Protein AF-A0A924YFD9-F1 (afdb_monomer_lite)

Foldseek 3Di:
DDPVVVVVVVVVVVVVVCCVVPPVCCLCLVAFADPPQFFGQDDADPVSHGDPDFKDFLLVLLVLLQVLLVVCQVPVVPVSSLVNNVSSVVLQVVQFADPPQGAGFTMDTNNSHGDGLKHFLLSLLSLLLSLLSNCVRPVDCPSLVSSVSSVVSCVVQFADPPPGDGFTIAGNNRHDDPDDPDDDDSGDPSSLVSNLNSLVSSCVRPVDVVSVVSNVSSVVVD

pLDDT: mean 94.57, std 7.76, range [51.19, 98.94]

Radius of gyration: 18.65 Å; chains: 1; bounding box: 53×44×47 Å

Structure (mmCIF, N/CA/C/O backbone):
data_AF-A0A924YFD9-F1
#
_entry.id   AF-A0A924YFD9-F1
#
loop_
_atom_site.group_PDB
_atom_site.id
_atom_site.type_symbol
_atom_site.label_atom_id
_atom_site.label_alt_id
_atom_site.label_comp_id
_atom_site.label_asym_id
_atom_site.label_entity_id
_atom_site.label_seq_id
_atom_site.pdbx_PDB_ins_code
_atom_site.Cartn_x
_atom_site.Cartn_y
_atom_site.Cartn_z
_atom_site.occupancy
_atom_site.B_iso_or_equiv
_atom_site.auth_seq_id
_atom_site.auth_comp_id
_atom_site.auth_asym_id
_atom_site.auth_atom_id
_atom_site.pdbx_PDB_model_num
ATOM 1 N N . MET A 1 1 ? 30.775 19.979 -11.923 1.00 63.62 1 MET A N 1
ATOM 2 C CA . MET A 1 1 ? 31.033 18.527 -11.881 1.00 63.62 1 MET A CA 1
ATOM 3 C C . MET A 1 1 ? 32.229 18.238 -12.769 1.00 63.62 1 MET A C 1
ATOM 5 O O . MET A 1 1 ? 32.187 18.609 -13.938 1.00 63.62 1 MET A O 1
ATOM 9 N N . ASN A 1 2 ? 33.312 17.689 -12.219 1.00 84.75 2 ASN A N 1
ATOM 10 C CA . ASN A 1 2 ? 34.495 17.329 -13.014 1.00 84.75 2 ASN A CA 1
ATOM 11 C C . ASN A 1 2 ? 34.168 16.114 -13.913 1.00 84.75 2 ASN A C 1
ATOM 13 O O . ASN A 1 2 ? 33.296 15.314 -13.576 1.00 84.75 2 ASN A O 1
ATOM 17 N N . THR A 1 3 ? 34.846 15.971 -15.052 1.00 85.12 3 THR A N 1
ATOM 18 C CA . THR A 1 3 ? 34.679 14.880 -16.028 1.00 85.12 3 THR A CA 1
ATOM 19 C C . THR A 1 3 ? 34.781 13.491 -15.386 1.00 85.12 3 THR A C 1
ATOM 21 O O . THR A 1 3 ? 34.034 12.588 -15.761 1.00 85.12 3 THR A O 1
ATOM 24 N N . ASP A 1 4 ? 35.640 13.328 -14.378 1.00 90.25 4 ASP A N 1
ATOM 25 C CA . ASP A 1 4 ? 35.779 12.079 -13.613 1.00 90.25 4 ASP A CA 1
ATOM 26 C C . ASP A 1 4 ? 34.518 11.752 -12.785 1.00 90.25 4 ASP A C 1
ATOM 28 O O . ASP A 1 4 ? 33.965 10.654 -12.861 1.00 90.25 4 ASP A O 1
ATOM 32 N N . GLU A 1 5 ? 33.974 12.749 -12.082 1.00 94.94 5 GLU A N 1
ATOM 33 C CA . GLU A 1 5 ? 32.738 12.623 -11.300 1.00 94.94 5 GLU A CA 1
ATOM 34 C C . GLU A 1 5 ? 31.533 12.322 -12.199 1.00 94.94 5 GLU A C 1
ATOM 36 O O . GLU A 1 5 ? 30.733 11.433 -11.899 1.00 94.94 5 GLU A O 1
ATOM 41 N N . ARG A 1 6 ? 31.448 12.993 -13.355 1.00 95.56 6 ARG A N 1
ATOM 42 C CA . ARG A 1 6 ? 30.428 12.716 -14.371 1.00 95.56 6 ARG A CA 1
ATOM 43 C C . ARG A 1 6 ? 30.489 11.267 -14.853 1.00 95.56 6 ARG A C 1
ATOM 45 O O . ARG A 1 6 ? 29.478 10.571 -14.821 1.00 95.56 6 ARG A O 1
ATOM 52 N N . THR A 1 7 ? 31.678 10.804 -15.234 1.00 96.62 7 THR A N 1
ATOM 53 C CA . THR A 1 7 ? 31.898 9.437 -15.734 1.00 96.62 7 THR A CA 1
ATOM 54 C C . THR A 1 7 ? 31.528 8.390 -14.678 1.00 96.62 7 THR A C 1
ATOM 56 O O . THR A 1 7 ? 30.907 7.362 -14.981 1.00 96.62 7 THR A O 1
ATOM 59 N N . ARG A 1 8 ? 31.856 8.657 -13.406 1.00 97.19 8 ARG A N 1
ATOM 60 C CA . ARG A 1 8 ? 31.474 7.804 -12.275 1.00 97.19 8 ARG A CA 1
ATOM 61 C C . ARG A 1 8 ? 29.954 7.721 -12.111 1.00 97.19 8 ARG A C 1
ATOM 63 O O . ARG A 1 8 ? 29.435 6.615 -11.951 1.00 97.19 8 ARG A O 1
ATOM 70 N N . LEU A 1 9 ? 29.245 8.850 -12.152 1.00 97.50 9 LEU A N 1
ATOM 71 C CA . LEU A 1 9 ? 27.784 8.882 -12.011 1.00 97.50 9 LEU A CA 1
ATOM 72 C C . LEU A 1 9 ? 27.075 8.181 -13.173 1.00 97.50 9 LEU A C 1
ATOM 74 O O . LEU A 1 9 ? 26.181 7.375 -12.929 1.00 97.50 9 LEU A O 1
ATOM 78 N N . GLU A 1 10 ? 27.517 8.398 -14.412 1.00 97.56 10 GLU A N 1
ATOM 79 C CA . GLU A 1 10 ? 26.988 7.703 -15.598 1.00 97.56 10 GLU A CA 1
ATOM 80 C C . GLU A 1 10 ? 27.195 6.180 -15.488 1.00 97.56 10 GLU A C 1
ATOM 82 O O . GLU A 1 10 ? 26.300 5.382 -15.780 1.00 97.56 10 GLU A O 1
ATOM 87 N N . THR A 1 11 ? 28.351 5.752 -14.971 1.00 97.75 11 THR A N 1
ATOM 88 C CA . THR A 1 11 ? 28.629 4.332 -14.715 1.00 97.75 11 THR A CA 1
ATOM 89 C C . THR A 1 11 ? 27.702 3.742 -13.652 1.00 97.75 11 THR A C 1
ATOM 91 O O . THR A 1 11 ? 27.197 2.631 -13.832 1.00 97.75 11 THR A O 1
ATOM 94 N N . LEU A 1 12 ? 27.471 4.455 -12.547 1.00 97.62 12 LEU A N 1
ATOM 95 C CA . LEU A 1 12 ? 26.565 4.011 -11.484 1.00 97.62 12 LEU A CA 1
ATOM 96 C C . LEU A 1 12 ? 25.115 3.955 -11.968 1.00 97.62 12 LEU A C 1
ATOM 98 O O . LEU A 1 12 ? 24.445 2.949 -11.742 1.00 97.62 12 LEU A O 1
ATOM 102 N N . GLN A 1 13 ? 24.658 4.979 -12.691 1.00 97.38 13 GLN A N 1
ATOM 103 C CA . GLN A 1 13 ? 23.323 5.019 -13.283 1.00 97.38 13 GLN A CA 1
ATOM 104 C C . GLN A 1 13 ? 23.092 3.809 -14.191 1.00 97.38 13 GLN A C 1
ATOM 106 O O . GLN A 1 13 ? 22.085 3.117 -14.049 1.00 97.38 13 GLN A O 1
ATOM 111 N N . ARG A 1 14 ? 24.050 3.500 -15.074 1.00 97.62 14 ARG A N 1
ATOM 112 C CA . ARG A 1 14 ? 23.969 2.329 -15.952 1.00 97.62 14 ARG A CA 1
ATOM 113 C C . ARG A 1 14 ? 23.896 1.022 -15.165 1.00 97.62 14 ARG A C 1
ATOM 115 O O . ARG A 1 14 ? 23.108 0.156 -15.525 1.00 97.62 14 ARG A O 1
ATOM 122 N N . LYS A 1 15 ? 24.684 0.867 -14.094 1.00 97.44 15 LYS A N 1
ATOM 123 C CA . LYS A 1 15 ? 24.628 -0.331 -13.235 1.00 97.44 15 LYS A CA 1
ATOM 124 C C . LYS A 1 15 ? 23.261 -0.483 -12.567 1.00 97.44 15 LYS A C 1
ATOM 126 O O . LYS A 1 15 ? 22.677 -1.557 -12.647 1.00 97.44 15 LYS A O 1
ATOM 131 N N . ILE A 1 16 ? 22.739 0.587 -11.962 1.00 97.50 16 ILE A N 1
ATOM 132 C CA . ILE A 1 16 ? 21.412 0.586 -11.325 1.00 97.50 16 ILE A CA 1
ATOM 133 C C . ILE A 1 16 ? 20.336 0.224 -12.349 1.00 97.50 16 ILE A C 1
ATOM 135 O O . ILE A 1 16 ? 19.500 -0.630 -12.074 1.00 97.50 16 ILE A O 1
ATOM 139 N N . HIS A 1 17 ? 20.388 0.827 -13.538 1.00 96.38 17 HIS A N 1
ATOM 140 C CA . HIS A 1 17 ? 19.439 0.549 -14.610 1.00 96.38 17 HIS A CA 1
ATOM 141 C C . HIS A 1 17 ? 19.494 -0.915 -15.062 1.00 96.38 17 HIS A C 1
ATOM 143 O O . HIS A 1 17 ? 18.458 -1.564 -15.126 1.00 96.38 17 HIS A O 1
ATOM 149 N N . VAL A 1 18 ? 20.690 -1.468 -15.294 1.00 97.50 18 VAL A N 1
ATOM 150 C CA . VAL A 1 18 ? 20.851 -2.878 -15.688 1.00 97.50 18 VAL A CA 1
ATOM 151 C C . VAL A 1 18 ? 20.279 -3.824 -14.633 1.00 97.50 18 VAL A C 1
ATOM 153 O O . VAL A 1 18 ? 19.502 -4.704 -14.989 1.00 97.50 18 VAL A O 1
ATOM 156 N N . HIS A 1 19 ? 20.597 -3.636 -13.349 1.00 96.94 19 HIS A N 1
ATOM 157 C CA . HIS A 1 19 ? 20.033 -4.483 -12.292 1.00 96.94 19 HIS A CA 1
ATOM 158 C C . HIS A 1 19 ? 18.509 -4.330 -12.195 1.00 96.94 19 HIS A C 1
ATOM 160 O O . HIS A 1 19 ? 17.784 -5.313 -12.050 1.00 96.94 19 HIS A O 1
ATOM 166 N N . LEU A 1 20 ? 17.997 -3.102 -12.300 1.00 96.88 20 LEU A N 1
ATOM 167 C CA . LEU A 1 20 ? 16.564 -2.839 -12.233 1.00 96.88 20 LEU A CA 1
ATOM 168 C C . LEU A 1 20 ? 15.796 -3.528 -13.373 1.00 96.88 20 LEU A C 1
ATOM 170 O O . LEU A 1 20 ? 14.850 -4.268 -13.099 1.00 96.88 20 LEU A O 1
ATOM 174 N N . GLU A 1 21 ? 16.209 -3.308 -14.623 1.00 96.94 21 GLU A N 1
ATOM 175 C CA . GLU A 1 21 ? 15.501 -3.815 -15.806 1.00 96.94 21 GLU A CA 1
ATOM 176 C C . GLU A 1 21 ? 15.708 -5.312 -16.036 1.00 96.94 21 GLU A C 1
ATOM 178 O O . GLU A 1 21 ? 14.778 -5.997 -16.454 1.00 96.94 21 GLU A O 1
ATOM 183 N N . ASN A 1 22 ? 16.906 -5.840 -15.766 1.00 96.88 22 ASN A N 1
ATOM 184 C CA . ASN A 1 22 ? 17.242 -7.215 -16.144 1.00 96.88 22 ASN A CA 1
ATOM 185 C C . ASN A 1 22 ? 17.093 -8.214 -14.992 1.00 96.88 22 ASN A C 1
ATOM 187 O O . ASN A 1 22 ? 16.993 -9.414 -15.248 1.00 96.88 22 ASN A O 1
ATOM 191 N N . GLU A 1 23 ? 17.061 -7.751 -13.738 1.00 94.94 23 GLU A N 1
ATOM 192 C CA . GLU A 1 23 ? 17.007 -8.631 -12.565 1.00 94.94 23 GLU A CA 1
ATOM 193 C C . GLU A 1 23 ? 15.746 -8.379 -11.731 1.00 94.94 23 GLU A C 1
ATOM 195 O O . GLU A 1 23 ? 14.893 -9.264 -11.631 1.00 94.94 23 GLU A O 1
ATOM 200 N N . TYR A 1 24 ? 15.573 -7.174 -11.178 1.00 95.50 24 TYR A N 1
ATOM 201 C CA . TYR A 1 24 ? 14.501 -6.903 -10.212 1.00 95.50 24 TYR A CA 1
ATOM 202 C C . TYR A 1 24 ? 13.102 -6.901 -10.833 1.00 95.50 24 TYR A C 1
ATOM 204 O O . TYR A 1 24 ? 12.214 -7.601 -10.336 1.00 95.50 24 TYR A O 1
ATOM 212 N N . ILE A 1 25 ? 12.881 -6.140 -11.912 1.00 97.75 25 ILE A N 1
ATOM 213 C CA . ILE A 1 25 ? 11.566 -6.086 -12.567 1.00 97.75 25 ILE A CA 1
ATOM 214 C C . ILE A 1 25 ? 11.160 -7.477 -13.077 1.00 97.75 25 ILE A C 1
ATOM 216 O O . ILE A 1 25 ? 10.077 -7.934 -12.698 1.00 97.75 25 ILE A O 1
ATOM 220 N N . PRO A 1 26 ? 11.996 -8.215 -13.840 1.00 97.31 26 PRO A N 1
ATOM 221 C CA . PRO A 1 26 ? 11.633 -9.544 -14.321 1.00 97.31 26 PRO A CA 1
ATOM 222 C C . PRO A 1 26 ? 11.391 -10.546 -13.191 1.00 97.31 26 PRO A C 1
ATOM 224 O O . PRO A 1 26 ? 10.518 -11.408 -13.318 1.00 97.31 26 PRO A O 1
ATOM 227 N N . PHE A 1 27 ? 12.129 -10.448 -12.078 1.00 96.81 27 PHE A N 1
ATOM 228 C CA . PHE A 1 27 ? 11.927 -11.320 -10.925 1.00 96.81 27 PHE A CA 1
ATOM 229 C C . PHE A 1 27 ? 10.513 -11.177 -10.357 1.00 96.81 27 PHE A C 1
ATOM 231 O O . PHE A 1 27 ? 9.773 -12.166 -10.320 1.00 96.81 27 PHE A O 1
ATOM 238 N N . TRP A 1 28 ? 10.127 -9.959 -9.968 1.00 97.19 28 TRP A N 1
ATOM 239 C CA . TRP A 1 28 ? 8.832 -9.701 -9.337 1.00 97.19 28 TRP A CA 1
ATOM 240 C C . TRP A 1 28 ? 7.679 -9.822 -10.330 1.00 97.19 28 TRP A C 1
ATOM 242 O O . TRP A 1 28 ? 6.669 -10.442 -10.011 1.00 97.19 28 TRP A O 1
ATOM 252 N N . LEU A 1 29 ? 7.833 -9.327 -11.560 1.00 96.75 29 LEU A N 1
ATOM 253 C CA . LEU A 1 29 ? 6.787 -9.414 -12.582 1.00 96.75 29 LEU A CA 1
ATOM 254 C C . LEU A 1 29 ? 6.397 -10.867 -12.890 1.00 96.75 29 LEU A C 1
ATOM 256 O O . LEU A 1 29 ? 5.220 -11.159 -13.110 1.00 96.75 29 LEU A O 1
ATOM 260 N N . LYS A 1 30 ? 7.381 -11.776 -12.890 1.00 95.25 30 LYS A N 1
ATOM 261 C CA . LYS A 1 30 ? 7.167 -13.201 -13.158 1.00 95.25 30 LYS A CA 1
ATOM 262 C C . LYS A 1 30 ? 6.660 -13.974 -11.942 1.00 95.25 30 LYS A C 1
ATOM 264 O O . LYS A 1 30 ? 5.872 -14.897 -12.117 1.00 95.25 30 LYS A O 1
ATOM 269 N N . ARG A 1 31 ? 7.169 -13.677 -10.742 1.00 95.31 31 ARG A N 1
ATOM 270 C CA . ARG A 1 31 ? 7.011 -14.560 -9.570 1.00 95.31 31 ARG A CA 1
ATOM 271 C C . ARG A 1 31 ? 6.041 -14.049 -8.520 1.00 95.31 31 ARG A C 1
ATOM 273 O O . ARG A 1 31 ? 5.496 -14.865 -7.787 1.00 95.31 31 ARG A O 1
ATOM 280 N N . ALA A 1 32 ? 5.859 -12.736 -8.419 1.00 95.69 32 ALA A N 1
ATOM 281 C CA . ALA A 1 32 ? 5.036 -12.162 -7.367 1.00 95.69 32 ALA A CA 1
ATOM 282 C C . ALA A 1 32 ? 3.548 -12.478 -7.540 1.00 95.69 32 ALA A C 1
ATOM 284 O O . ALA A 1 32 ? 2.945 -12.877 -6.556 1.00 95.69 32 ALA A O 1
ATOM 285 N N . PRO A 1 33 ? 2.924 -12.320 -8.725 1.00 96.31 33 PRO A N 1
ATOM 286 C CA . PRO A 1 33 ? 1.492 -12.570 -8.860 1.00 96.31 33 PRO A CA 1
ATOM 287 C C . PRO A 1 33 ? 1.133 -14.008 -8.475 1.00 96.31 33 PRO A C 1
ATOM 289 O O . PRO A 1 33 ? 1.750 -14.950 -8.969 1.00 96.31 33 PRO A O 1
ATOM 292 N N . ASP A 1 34 ? 0.129 -14.175 -7.617 1.00 95.94 34 ASP A N 1
ATOM 293 C CA . ASP A 1 34 ? -0.399 -15.489 -7.257 1.00 95.94 34 ASP A CA 1
ATOM 294 C C . ASP A 1 34 ? -1.529 -15.878 -8.224 1.00 95.94 34 ASP A C 1
ATOM 296 O O . ASP A 1 34 ? -2.635 -15.340 -8.119 1.00 95.94 34 ASP A O 1
ATOM 300 N N . PRO A 1 35 ? -1.302 -16.813 -9.164 1.00 93.69 35 PRO A N 1
ATOM 301 C CA . PRO A 1 35 ? -2.303 -17.158 -10.168 1.00 93.69 35 PRO A CA 1
ATOM 302 C C . PRO A 1 35 ? -3.471 -17.979 -9.604 1.00 93.69 35 PRO A C 1
ATOM 304 O O . PRO A 1 35 ? -4.455 -18.169 -10.310 1.00 93.69 35 PRO A O 1
ATOM 307 N N . VAL A 1 36 ? -3.361 -18.496 -8.372 1.00 94.44 36 VAL A N 1
ATOM 308 C CA . VAL A 1 36 ? -4.387 -19.363 -7.769 1.00 94.44 36 VAL A CA 1
ATOM 309 C C . VAL A 1 36 ? -5.384 -18.545 -6.954 1.00 94.44 36 VAL A C 1
ATOM 311 O O . VAL A 1 36 ? -6.588 -18.728 -7.101 1.00 94.44 36 VAL A O 1
ATOM 314 N N . HIS A 1 37 ? -4.889 -17.633 -6.114 1.00 96.06 37 HIS A N 1
ATOM 315 C CA . HIS A 1 37 ? -5.723 -16.893 -5.159 1.00 96.06 37 HIS A CA 1
ATOM 316 C C . HIS A 1 37 ? -5.719 -15.368 -5.358 1.00 96.06 37 HIS A C 1
ATOM 318 O O . HIS A 1 37 ? -6.406 -14.660 -4.629 1.00 96.06 37 HIS A O 1
ATOM 324 N N . GLY A 1 38 ? -4.970 -14.841 -6.333 1.00 96.88 38 GLY A N 1
ATOM 325 C CA . GLY A 1 38 ? -4.817 -13.396 -6.533 1.00 96.88 38 GLY A CA 1
ATOM 326 C C . GLY A 1 38 ? -3.880 -12.742 -5.513 1.00 96.88 38 GLY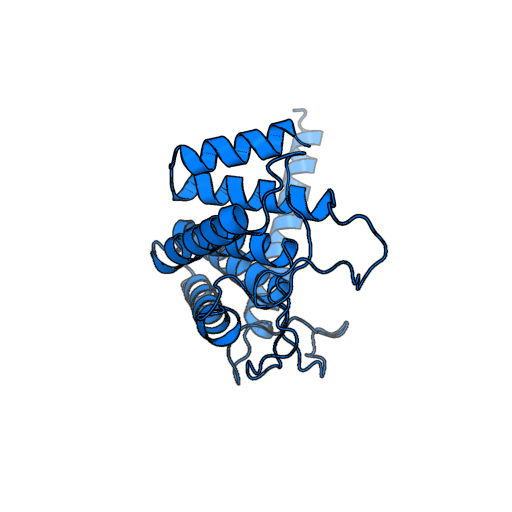 A C 1
ATOM 327 O O . GLY A 1 38 ? -3.348 -13.400 -4.620 1.00 96.88 38 GLY A O 1
ATOM 328 N N . GLY A 1 39 ? -3.626 -11.442 -5.648 1.00 97.50 39 GLY A N 1
ATOM 329 C CA . GLY A 1 39 ? -2.599 -10.763 -4.852 1.00 97.50 39 GLY A CA 1
ATOM 330 C C . GLY A 1 39 ? -1.191 -11.282 -5.158 1.00 97.50 39 GLY A C 1
ATOM 331 O O . GLY A 1 39 ? -0.908 -11.742 -6.269 1.00 97.50 39 GLY A O 1
ATOM 332 N N . TYR A 1 40 ? -0.301 -11.207 -4.167 1.00 97.69 40 TYR A N 1
ATOM 333 C CA . TYR A 1 40 ? 1.124 -11.456 -4.365 1.00 97.69 40 TYR A CA 1
ATOM 334 C C . TYR A 1 40 ? 1.752 -12.441 -3.375 1.00 97.69 40 TYR A C 1
ATOM 336 O O . TYR A 1 40 ? 1.442 -12.441 -2.183 1.00 97.69 40 TYR A O 1
ATOM 344 N N . LEU A 1 41 ? 2.707 -13.223 -3.871 1.00 95.81 41 LEU A N 1
ATOM 345 C CA . LEU A 1 41 ? 3.655 -14.045 -3.134 1.00 95.81 41 LEU A CA 1
ATOM 346 C C . LEU A 1 41 ? 4.947 -13.253 -2.912 1.00 95.81 41 LEU A C 1
ATOM 348 O O . LEU A 1 41 ? 5.495 -12.665 -3.844 1.00 95.81 41 LEU A O 1
ATOM 352 N N . THR A 1 42 ? 5.455 -13.264 -1.681 1.00 93.88 42 THR A N 1
ATOM 353 C CA . THR A 1 42 ? 6.697 -12.554 -1.316 1.00 93.88 42 THR A CA 1
ATOM 354 C C . THR A 1 42 ? 7.734 -13.428 -0.626 1.00 93.88 42 THR A C 1
ATOM 356 O O . THR A 1 42 ? 8.792 -12.939 -0.248 1.00 93.88 42 THR A O 1
ATOM 359 N N . ASN A 1 43 ? 7.442 -14.714 -0.451 1.00 91.62 43 ASN A N 1
ATOM 360 C CA . ASN A 1 43 ? 8.310 -15.649 0.246 1.00 91.62 43 ASN A CA 1
ATOM 361 C C . ASN A 1 43 ? 9.001 -16.540 -0.780 1.00 91.62 43 ASN A C 1
ATOM 363 O O . ASN A 1 43 ? 8.393 -17.474 -1.301 1.00 91.62 43 ASN A O 1
ATOM 367 N N . PHE A 1 44 ? 10.261 -16.234 -1.069 1.00 92.56 44 PHE A N 1
ATOM 368 C CA . PHE A 1 44 ? 11.094 -16.992 -1.995 1.00 92.56 44 PHE A CA 1
ATOM 369 C C . PHE A 1 44 ? 12.394 -17.412 -1.311 1.00 92.56 44 PHE A C 1
ATOM 371 O O . PHE A 1 44 ? 12.906 -16.672 -0.473 1.00 92.56 44 PHE A O 1
ATOM 378 N N . ASP A 1 45 ? 12.901 -18.592 -1.662 1.00 92.00 45 ASP A N 1
ATOM 379 C CA . ASP A 1 45 ? 14.235 -19.039 -1.252 1.00 92.00 45 ASP A CA 1
ATOM 380 C C . ASP A 1 45 ? 15.339 -18.284 -2.022 1.00 92.00 45 ASP A C 1
ATOM 382 O O . ASP A 1 45 ? 15.067 -17.475 -2.916 1.00 92.00 45 ASP A O 1
ATOM 386 N N . GLU A 1 46 ? 16.605 -18.562 -1.711 1.00 91.94 46 GLU A N 1
ATOM 387 C CA . GLU A 1 46 ? 17.773 -17.968 -2.371 1.00 91.94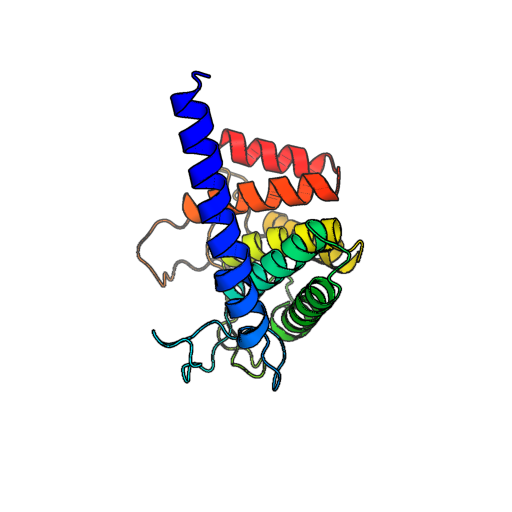 46 GLU A CA 1
ATOM 388 C C . GLU A 1 46 ? 17.857 -18.265 -3.880 1.00 91.94 46 GLU A C 1
ATOM 390 O O . GLU A 1 46 ? 18.580 -17.593 -4.616 1.00 91.94 46 GLU A O 1
ATOM 395 N N . HIS A 1 47 ? 17.093 -19.248 -4.363 1.00 91.38 47 HIS A N 1
ATOM 396 C CA . HIS A 1 47 ? 16.980 -19.609 -5.774 1.00 91.38 47 HIS A CA 1
ATOM 397 C C . HIS A 1 47 ? 15.738 -19.001 -6.446 1.00 91.38 47 HIS A C 1
ATOM 399 O O . HIS A 1 47 ? 15.478 -19.246 -7.630 1.00 91.38 47 HIS A O 1
ATOM 405 N N . GLY A 1 48 ? 14.957 -18.198 -5.720 1.00 88.88 48 GLY A N 1
ATOM 406 C CA . GLY A 1 48 ? 13.752 -17.558 -6.231 1.00 88.88 48 GLY A CA 1
ATOM 407 C C . GLY A 1 48 ? 12.573 -18.515 -6.411 1.00 88.88 48 GLY A C 1
ATOM 408 O O . GLY A 1 48 ? 11.700 -18.244 -7.244 1.00 88.88 48 GLY A O 1
ATOM 409 N N . ARG A 1 49 ? 12.551 -19.646 -5.697 1.00 89.44 49 ARG A N 1
ATOM 410 C CA . ARG A 1 49 ? 11.423 -20.588 -5.669 1.00 89.44 49 ARG A CA 1
ATOM 411 C C . ARG A 1 49 ? 10.489 -20.213 -4.530 1.00 89.44 49 ARG A C 1
ATOM 413 O O . ARG A 1 49 ? 10.947 -19.883 -3.440 1.00 89.44 49 ARG A O 1
ATOM 420 N N . ALA A 1 50 ? 9.183 -20.248 -4.788 1.00 87.25 50 ALA A N 1
ATOM 421 C CA . ALA A 1 50 ? 8.190 -19.915 -3.773 1.00 87.25 50 ALA A CA 1
ATOM 422 C C . ALA A 1 50 ? 8.321 -20.877 -2.586 1.00 87.25 50 ALA A C 1
ATOM 424 O O . ALA A 1 50 ? 8.275 -22.097 -2.758 1.00 87.25 50 ALA A O 1
ATOM 425 N N . MET A 1 51 ? 8.492 -20.321 -1.392 1.00 88.06 51 MET A N 1
ATOM 426 C CA . MET A 1 51 ? 8.469 -21.091 -0.157 1.00 88.06 51 MET A CA 1
ATOM 427 C C . MET A 1 51 ? 7.027 -21.438 0.205 1.00 88.06 51 MET A C 1
ATOM 429 O O . MET A 1 51 ? 6.090 -20.724 -0.162 1.00 88.06 51 MET A O 1
ATOM 433 N N . ASN A 1 52 ? 6.848 -22.512 0.973 1.00 80.31 52 ASN A N 1
ATOM 434 C CA . ASN A 1 52 ? 5.547 -22.889 1.515 1.00 80.31 52 ASN A CA 1
ATOM 435 C C . ASN A 1 52 ? 5.172 -21.975 2.695 1.00 80.31 52 ASN A C 1
ATOM 437 O O . ASN A 1 52 ? 5.153 -22.405 3.844 1.00 80.31 52 ASN A O 1
ATOM 441 N N . ASN A 1 53 ? 4.952 -20.690 2.418 1.00 78.62 53 ASN A N 1
ATOM 442 C CA . ASN A 1 53 ? 4.359 -19.764 3.371 1.00 78.62 53 ASN A CA 1
ATOM 443 C C . ASN A 1 53 ? 2.939 -19.446 2.897 1.00 78.62 53 ASN A C 1
ATOM 445 O O . ASN A 1 53 ? 2.784 -18.862 1.818 1.00 78.62 53 ASN A O 1
ATOM 449 N N . PRO A 1 54 ? 1.914 -19.820 3.676 1.00 76.88 54 PRO A N 1
ATOM 450 C CA . PRO A 1 54 ? 0.548 -19.588 3.277 1.00 76.88 54 PRO A CA 1
ATOM 451 C C . PRO A 1 54 ? 0.110 -18.143 3.535 1.00 76.88 54 PRO A C 1
ATOM 453 O O . PRO A 1 54 ? -0.975 -17.802 3.133 1.00 76.88 54 PRO A O 1
ATOM 456 N N . GLN A 1 55 ? 0.890 -17.252 4.146 1.00 94.56 55 GLN A N 1
ATOM 457 C CA . GLN A 1 55 ? 0.355 -15.960 4.591 1.00 94.56 55 GLN A CA 1
ATOM 458 C C . GLN A 1 55 ? 0.620 -14.804 3.623 1.00 94.56 55 GLN A C 1
ATOM 460 O O . GLN A 1 55 ? 1.686 -14.697 3.007 1.00 94.56 55 GLN A O 1
ATOM 465 N N . LYS A 1 56 ? -0.334 -13.871 3.565 1.00 97.19 56 LYS A N 1
ATOM 466 C CA . LYS A 1 56 ? -0.224 -12.579 2.883 1.00 97.19 56 LYS A CA 1
ATOM 467 C C . LYS A 1 56 ? -0.410 -11.457 3.901 1.00 97.19 56 LYS A C 1
ATOM 469 O O . LYS A 1 56 ? -1.428 -11.375 4.578 1.00 97.19 56 LYS A O 1
ATOM 474 N N . LEU A 1 57 ? 0.588 -10.583 4.006 1.00 97.50 57 LEU A N 1
ATOM 475 C CA . LEU A 1 57 ? 0.557 -9.416 4.892 1.00 97.50 57 LEU A CA 1
ATOM 476 C C . LEU A 1 57 ? 0.196 -8.163 4.098 1.00 97.50 57 LEU A C 1
ATOM 478 O O . LEU A 1 57 ? 0.719 -7.974 2.994 1.00 97.50 57 LEU A O 1
ATOM 482 N N . ILE A 1 58 ? -0.602 -7.273 4.690 1.00 98.50 58 ILE A N 1
ATOM 483 C CA . ILE A 1 58 ? -1.055 -6.034 4.041 1.00 98.50 58 ILE A CA 1
ATOM 484 C C . ILE A 1 58 ? 0.113 -5.193 3.523 1.00 98.50 58 ILE A C 1
ATOM 486 O O . ILE A 1 58 ? 0.088 -4.731 2.388 1.00 98.50 58 ILE A O 1
ATOM 490 N N . VAL A 1 59 ? 1.190 -5.078 4.305 1.00 98.25 59 VAL A N 1
ATOM 491 C CA . VAL A 1 59 ? 2.389 -4.310 3.935 1.00 98.25 59 VAL A CA 1
ATOM 492 C C . VAL A 1 59 ? 3.013 -4.849 2.648 1.00 98.25 59 VAL A C 1
ATOM 494 O O . VAL A 1 59 ? 3.317 -4.083 1.737 1.00 98.25 59 VAL A O 1
ATOM 497 N N . SER A 1 60 ? 3.196 -6.167 2.552 1.00 97.81 60 SER A N 1
ATOM 498 C CA . SER A 1 60 ? 3.776 -6.805 1.368 1.00 97.81 60 SER A CA 1
ATOM 499 C C . SER A 1 60 ? 2.877 -6.644 0.145 1.00 97.81 60 SER A C 1
ATOM 501 O O . SER A 1 60 ? 3.376 -6.368 -0.946 1.00 97.81 60 SER A O 1
ATOM 503 N N . GLN A 1 61 ? 1.557 -6.770 0.330 1.00 98.75 61 GLN A N 1
ATOM 504 C CA . GLN A 1 61 ? 0.601 -6.569 -0.757 1.00 98.75 61 GLN A CA 1
ATOM 505 C C . GLN A 1 61 ? 0.628 -5.121 -1.264 1.00 98.75 61 GLN A C 1
ATOM 507 O O . GLN A 1 61 ? 0.763 -4.893 -2.465 1.00 98.75 61 GLN A O 1
ATOM 512 N N . MET A 1 62 ? 0.584 -4.146 -0.353 1.00 98.81 62 MET A N 1
ATOM 513 C CA . MET A 1 62 ? 0.596 -2.720 -0.684 1.00 98.81 62 MET A CA 1
ATOM 514 C C . MET A 1 62 ? 1.917 -2.281 -1.323 1.00 98.81 62 MET A C 1
ATOM 516 O O . MET A 1 62 ? 1.906 -1.516 -2.281 1.00 98.81 62 MET A O 1
ATOM 520 N N . ARG A 1 63 ? 3.063 -2.813 -0.880 1.00 98.75 63 ARG A N 1
ATOM 521 C CA . ARG A 1 63 ? 4.364 -2.530 -1.513 1.00 98.75 63 ARG A CA 1
ATOM 522 C C . ARG A 1 63 ? 4.420 -2.980 -2.967 1.00 98.75 63 ARG A C 1
ATOM 524 O O . ARG A 1 63 ? 4.939 -2.246 -3.802 1.00 98.75 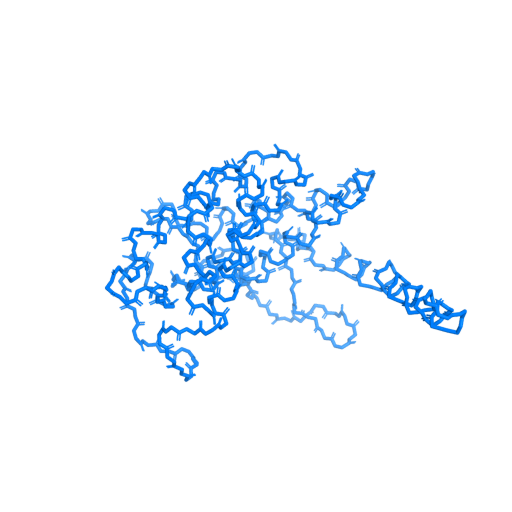63 ARG A O 1
ATOM 531 N N . LEU A 1 64 ? 3.898 -4.166 -3.278 1.00 98.69 64 LEU A N 1
ATOM 532 C CA . LEU A 1 64 ? 3.880 -4.650 -4.658 1.00 98.69 64 LEU A CA 1
ATOM 533 C C . LEU A 1 64 ? 2.822 -3.949 -5.510 1.00 98.69 64 LEU A C 1
ATOM 535 O O . LEU A 1 64 ? 3.092 -3.665 -6.674 1.00 98.69 64 LEU A O 1
ATOM 539 N N . LEU A 1 65 ? 1.674 -3.587 -4.931 1.00 98.88 65 LEU A N 1
ATOM 540 C CA . LEU A 1 65 ? 0.700 -2.710 -5.582 1.00 98.88 65 LEU A CA 1
ATOM 541 C C . LEU A 1 65 ? 1.357 -1.375 -5.969 1.00 98.88 65 LEU A C 1
ATOM 543 O O . LEU A 1 65 ? 1.348 -1.014 -7.147 1.00 98.88 65 LEU A O 1
ATOM 547 N N . TRP A 1 66 ? 2.004 -0.700 -5.012 1.00 98.88 66 TRP A N 1
ATOM 548 C CA . TRP A 1 66 ? 2.759 0.533 -5.253 1.00 98.88 66 TRP A CA 1
ATOM 549 C C . TRP A 1 66 ? 3.838 0.336 -6.323 1.00 98.88 66 TRP A C 1
ATOM 551 O O . TRP A 1 66 ? 3.950 1.141 -7.242 1.00 98.88 66 TRP A O 1
ATOM 561 N N . TRP A 1 67 ? 4.604 -0.756 -6.241 1.00 98.62 67 TRP A N 1
ATOM 562 C CA . TRP A 1 67 ? 5.679 -1.066 -7.184 1.00 98.62 67 TRP A CA 1
ATOM 563 C C . TRP A 1 67 ? 5.174 -1.170 -8.622 1.00 98.62 67 TRP A C 1
ATOM 565 O O . TRP A 1 67 ? 5.704 -0.505 -9.511 1.00 98.62 67 TRP A O 1
ATOM 575 N N . PHE A 1 68 ? 4.132 -1.968 -8.860 1.00 98.81 68 PHE A N 1
ATOM 576 C CA . PHE A 1 68 ? 3.579 -2.137 -10.200 1.00 98.81 68 PHE A CA 1
ATOM 577 C C . PHE A 1 68 ? 2.892 -0.864 -10.708 1.00 98.81 68 PHE A C 1
ATOM 579 O O . PHE A 1 68 ? 3.060 -0.522 -11.879 1.00 98.81 68 PHE A O 1
ATOM 586 N N . ALA A 1 69 ? 2.209 -0.111 -9.837 1.00 98.81 69 ALA A N 1
ATOM 587 C CA . ALA A 1 69 ? 1.677 1.205 -10.187 1.00 98.81 69 ALA A CA 1
ATOM 588 C C . ALA A 1 69 ? 2.801 2.158 -10.623 1.00 98.81 69 ALA A C 1
ATOM 590 O O . ALA A 1 69 ? 2.729 2.761 -11.694 1.00 98.81 69 ALA A O 1
ATOM 591 N N . ARG A 1 70 ? 3.896 2.216 -9.857 1.00 98.44 70 ARG A N 1
ATOM 592 C CA . ARG A 1 70 ? 5.051 3.065 -10.154 1.00 98.44 70 ARG A CA 1
ATOM 593 C C . ARG A 1 70 ? 5.745 2.680 -11.459 1.00 98.44 70 ARG A C 1
ATOM 595 O O . ARG A 1 70 ? 6.168 3.564 -12.204 1.00 98.44 70 ARG A O 1
ATOM 602 N N . LEU A 1 71 ? 5.860 1.382 -11.749 1.00 98.56 71 LEU A N 1
ATOM 603 C CA . LEU A 1 71 ? 6.389 0.895 -13.025 1.00 98.56 71 LEU A CA 1
ATOM 604 C C . LEU A 1 71 ? 5.505 1.320 -14.199 1.00 98.56 71 LEU A C 1
ATOM 606 O O . LEU A 1 71 ? 6.036 1.793 -15.201 1.00 98.56 71 LEU A O 1
ATOM 610 N N . TYR A 1 72 ? 4.182 1.220 -14.058 1.00 98.75 72 TYR A N 1
ATOM 611 C CA . TYR A 1 72 ? 3.250 1.699 -15.079 1.00 98.75 72 TYR A CA 1
ATOM 612 C C . TYR A 1 72 ? 3.346 3.216 -15.273 1.00 98.75 72 TYR A C 1
ATOM 614 O O . TYR A 1 72 ? 3.407 3.691 -16.399 1.00 98.75 72 TYR A O 1
ATOM 622 N N . ARG A 1 73 ? 3.461 3.995 -14.191 1.00 98.19 73 ARG A N 1
ATOM 623 C CA . ARG A 1 73 ? 3.666 5.450 -14.281 1.00 98.19 73 ARG A CA 1
ATOM 624 C C . ARG A 1 73 ? 4.959 5.822 -15.001 1.00 98.19 73 ARG A C 1
ATOM 626 O O . ARG A 1 73 ? 5.012 6.846 -15.676 1.00 98.19 73 ARG A O 1
ATOM 633 N N . ARG A 1 74 ? 6.012 5.017 -14.820 1.00 97.38 74 ARG A N 1
ATOM 634 C CA . ARG A 1 74 ? 7.307 5.193 -15.488 1.00 97.38 74 ARG A CA 1
ATOM 635 C C . ARG A 1 74 ? 7.217 4.889 -16.981 1.00 97.38 74 ARG A C 1
ATOM 637 O O . ARG A 1 74 ? 7.814 5.616 -17.767 1.00 97.38 74 ARG A O 1
ATOM 644 N N . ASP A 1 75 ? 6.516 3.821 -17.349 1.00 97.31 75 ASP A N 1
ATOM 645 C CA . ASP A 1 75 ? 6.325 3.412 -18.739 1.00 97.31 75 ASP A CA 1
ATOM 646 C C . ASP A 1 75 ? 4.897 2.881 -18.969 1.00 97.31 75 ASP A C 1
ATOM 648 O O . ASP A 1 75 ? 4.646 1.677 -18.829 1.00 97.31 75 ASP A O 1
ATOM 652 N N . PRO A 1 76 ? 3.956 3.769 -19.348 1.00 97.38 76 PRO A N 1
ATOM 653 C CA . PRO A 1 76 ? 2.568 3.390 -19.601 1.00 97.38 76 PRO A CA 1
ATOM 654 C C . PRO A 1 76 ? 2.383 2.483 -20.823 1.00 97.38 76 PRO A C 1
ATOM 656 O O . PRO A 1 76 ? 1.299 1.947 -21.020 1.00 97.38 76 PRO A O 1
ATOM 659 N N . SER A 1 77 ? 3.410 2.304 -21.665 1.00 97.75 77 SER A N 1
ATOM 660 C CA . SER A 1 77 ? 3.316 1.416 -22.830 1.00 97.75 77 SER A CA 1
ATOM 661 C C . SER A 1 77 ? 3.358 -0.070 -22.450 1.00 97.75 77 SER A C 1
ATOM 663 O O . SER A 1 77 ? 2.932 -0.928 -23.226 1.00 97.75 77 SER A O 1
ATOM 665 N N . VAL A 1 78 ? 3.828 -0.389 -21.240 1.00 97.69 78 VAL A N 1
ATOM 666 C CA . VAL A 1 78 ? 3.955 -1.758 -20.731 1.00 97.69 78 VAL A CA 1
ATOM 667 C C . VAL A 1 78 ? 2.744 -2.100 -19.857 1.00 97.69 78 VAL A C 1
ATOM 669 O O . VAL A 1 78 ? 2.794 -2.123 -18.627 1.00 97.69 78 VAL A O 1
ATOM 672 N N . GLU A 1 79 ? 1.629 -2.398 -20.523 1.00 97.94 79 GLU A N 1
ATOM 673 C CA . GLU A 1 79 ? 0.302 -2.567 -19.908 1.00 97.94 79 GLU A CA 1
ATOM 674 C C . GLU A 1 79 ? 0.241 -3.643 -18.809 1.00 97.94 79 GLU A C 1
ATOM 676 O O . GLU A 1 79 ? -0.547 -3.554 -17.866 1.00 97.94 79 GLU A O 1
ATOM 681 N N . ILE A 1 80 ? 1.119 -4.650 -18.867 1.00 98.38 80 ILE A N 1
ATOM 682 C CA . ILE A 1 80 ? 1.179 -5.688 -17.833 1.00 98.38 80 ILE A CA 1
ATOM 683 C C . ILE A 1 80 ? 1.439 -5.101 -16.435 1.00 98.38 80 ILE A C 1
ATOM 685 O O . ILE A 1 80 ? 0.975 -5.672 -15.451 1.00 98.38 80 ILE A O 1
ATOM 689 N N . TYR A 1 81 ? 2.118 -3.951 -16.317 1.00 98.62 81 TYR A N 1
ATOM 690 C CA . TYR A 1 81 ? 2.319 -3.276 -15.030 1.00 98.62 81 TYR A CA 1
ATOM 691 C C . TYR A 1 81 ? 1.000 -2.789 -14.426 1.00 98.62 81 TYR A C 1
ATOM 693 O O . TYR A 1 81 ? 0.727 -3.070 -13.258 1.00 98.62 81 TYR A O 1
ATOM 701 N N . ARG A 1 82 ? 0.148 -2.140 -15.229 1.00 98.62 82 ARG A N 1
ATOM 702 C CA . ARG A 1 82 ? -1.188 -1.710 -14.800 1.00 98.62 82 ARG A CA 1
ATOM 703 C C . ARG A 1 82 ? -2.037 -2.907 -14.389 1.00 98.62 82 ARG A C 1
ATOM 705 O O . ARG A 1 82 ? -2.602 -2.896 -13.299 1.00 98.62 82 ARG A O 1
ATOM 712 N N . GLN A 1 83 ? -2.048 -3.964 -15.201 1.00 98.50 83 GLN A N 1
ATOM 713 C CA . GLN A 1 83 ? -2.797 -5.190 -14.905 1.00 98.50 83 GLN A CA 1
ATOM 714 C C . GLN A 1 83 ? -2.352 -5.846 -13.592 1.00 98.50 83 GLN A C 1
ATOM 716 O O . GLN A 1 83 ? -3.185 -6.335 -12.830 1.00 98.50 83 GLN A O 1
ATOM 721 N N . ARG A 1 84 ? -1.041 -5.864 -13.296 1.00 98.50 84 ARG A N 1
ATOM 722 C CA . ARG A 1 84 ? -0.546 -6.377 -12.007 1.00 98.50 84 ARG A CA 1
ATOM 723 C C . ARG A 1 84 ? -1.010 -5.508 -10.848 1.00 98.50 84 ARG A C 1
ATOM 725 O O . ARG A 1 84 ? -1.504 -6.060 -9.871 1.00 98.50 84 ARG A O 1
ATOM 732 N N . ALA A 1 85 ? -0.889 -4.188 -10.972 1.00 98.81 85 ALA A N 1
ATOM 733 C CA . ALA A 1 85 ? -1.314 -3.258 -9.932 1.00 98.81 85 ALA A CA 1
ATOM 734 C C . ALA A 1 85 ? -2.819 -3.379 -9.634 1.00 98.81 85 ALA A C 1
ATOM 736 O O . ALA A 1 85 ? -3.204 -3.469 -8.471 1.00 98.81 85 ALA A O 1
ATOM 737 N N . GLU A 1 86 ? -3.652 -3.453 -10.676 1.00 98.81 86 GLU A N 1
ATOM 738 C CA . GLU A 1 86 ? -5.105 -3.624 -10.565 1.00 98.81 86 GLU A CA 1
ATOM 739 C C . GLU A 1 86 ? -5.483 -4.957 -9.905 1.00 98.81 86 GLU A C 1
ATOM 741 O O . GLU A 1 86 ? -6.256 -4.968 -8.951 1.00 98.81 86 GLU A O 1
ATOM 746 N N . ALA A 1 87 ? -4.856 -6.068 -10.305 1.00 98.62 87 ALA A N 1
ATOM 747 C CA . ALA A 1 87 ? -5.087 -7.362 -9.660 1.00 98.62 87 ALA A CA 1
ATOM 748 C C . ALA A 1 87 ? -4.703 -7.359 -8.166 1.00 98.62 87 ALA A C 1
ATOM 750 O O . ALA A 1 87 ? -5.345 -8.024 -7.349 1.00 98.62 87 ALA A O 1
ATOM 751 N N . GLY A 1 88 ? -3.655 -6.615 -7.795 1.00 98.69 88 GLY A N 1
ATOM 752 C CA . GLY A 1 88 ? -3.288 -6.399 -6.397 1.00 98.69 88 GLY A CA 1
ATOM 753 C C . GLY A 1 88 ? -4.319 -5.574 -5.635 1.00 98.69 88 GLY A C 1
ATOM 754 O O . GLY A 1 88 ? -4.665 -5.945 -4.514 1.00 98.69 88 GLY A O 1
ATOM 755 N N . LEU A 1 89 ? -4.822 -4.493 -6.243 1.00 98.88 89 LEU A N 1
ATOM 756 C CA . LEU A 1 89 ? -5.882 -3.661 -5.675 1.00 98.88 89 LEU A CA 1
ATOM 757 C C . LEU A 1 89 ? -7.139 -4.491 -5.395 1.00 98.88 89 LEU A C 1
ATOM 759 O O . LEU A 1 89 ? -7.628 -4.498 -4.268 1.00 98.88 89 LEU A O 1
ATOM 763 N N . ASP A 1 90 ? -7.624 -5.235 -6.388 1.00 98.81 90 ASP A N 1
ATOM 764 C CA . ASP A 1 90 ? -8.828 -6.057 -6.252 1.00 98.81 90 ASP A CA 1
ATOM 765 C C . ASP A 1 90 ? -8.701 -7.069 -5.103 1.00 98.81 90 ASP A C 1
ATOM 767 O O . ASP A 1 90 ? -9.650 -7.287 -4.345 1.00 98.81 90 ASP A O 1
ATOM 771 N N . PHE A 1 91 ? -7.517 -7.667 -4.937 1.00 98.81 91 PHE A N 1
ATOM 772 C CA . PHE A 1 91 ? -7.254 -8.610 -3.855 1.00 98.81 91 PHE A CA 1
ATOM 773 C C . PHE A 1 91 ? -7.281 -7.940 -2.475 1.00 98.81 91 PHE A C 1
ATOM 775 O O . PHE A 1 91 ? -7.942 -8.442 -1.564 1.00 98.81 91 PHE A O 1
ATOM 782 N N . VAL A 1 92 ? -6.595 -6.803 -2.297 1.00 98.81 92 VAL A N 1
ATOM 783 C CA . VAL A 1 92 ? -6.565 -6.132 -0.985 1.00 98.81 92 VAL A CA 1
ATOM 784 C C . VAL A 1 92 ? -7.923 -5.553 -0.604 1.00 98.81 92 VAL A C 1
ATOM 786 O O . VAL A 1 92 ? -8.317 -5.672 0.554 1.00 98.81 92 VAL A O 1
ATOM 789 N N . LEU A 1 93 ? -8.677 -5.007 -1.562 1.00 98.81 93 LEU A N 1
ATOM 790 C CA . LEU A 1 93 ? -10.036 -4.521 -1.314 1.00 98.81 93 LEU A CA 1
ATOM 791 C C . LEU A 1 93 ? -10.963 -5.647 -0.865 1.00 98.81 93 LEU A C 1
ATOM 793 O O . LEU A 1 93 ? -11.744 -5.467 0.061 1.00 98.81 93 LEU A O 1
ATOM 797 N N . ARG A 1 94 ? -10.848 -6.824 -1.483 1.00 98.69 94 ARG A N 1
ATOM 798 C CA . ARG A 1 94 ? -11.704 -7.967 -1.161 1.00 98.69 94 ARG A CA 1
ATOM 799 C C . ARG A 1 94 ? -11.404 -8.594 0.200 1.00 98.69 94 ARG A C 1
ATOM 801 O O . ARG A 1 94 ? -12.329 -9.065 0.852 1.00 98.69 94 ARG A O 1
ATOM 808 N N . HIS A 1 95 ? -10.131 -8.676 0.584 1.00 98.62 95 HIS A N 1
ATOM 809 C CA . HIS A 1 95 ? -9.710 -9.536 1.698 1.00 98.62 95 HIS A CA 1
ATOM 810 C C . HIS A 1 95 ? -9.143 -8.791 2.908 1.00 98.62 95 HIS A C 1
ATOM 812 O O . HIS A 1 95 ? -9.098 -9.357 3.997 1.00 98.62 95 HIS A O 1
ATOM 818 N N . PHE A 1 96 ? -8.682 -7.550 2.738 1.00 98.75 96 PHE A N 1
ATOM 819 C CA . PHE A 1 96 ? -8.028 -6.800 3.813 1.00 98.75 96 PHE A CA 1
ATOM 820 C C . PHE A 1 96 ? -8.836 -5.614 4.305 1.00 98.75 96 PHE A C 1
ATOM 822 O O . PHE A 1 96 ? -8.666 -5.233 5.461 1.00 98.75 96 PHE A O 1
ATOM 829 N N . TRP A 1 97 ? -9.668 -5.009 3.460 1.00 98.75 97 TRP A N 1
ATOM 830 C CA . TRP A 1 97 ? -10.505 -3.906 3.902 1.00 98.75 97 TRP A CA 1
ATOM 831 C C . TRP A 1 97 ? -11.602 -4.406 4.850 1.00 98.75 97 TRP A C 1
ATOM 833 O O . TRP A 1 97 ? -12.335 -5.346 4.546 1.00 98.75 97 TRP A O 1
ATOM 843 N N . ASP A 1 98 ? -11.706 -3.773 6.014 1.00 98.62 98 ASP A N 1
ATOM 844 C CA . ASP A 1 98 ? -12.759 -4.040 6.985 1.00 98.62 98 ASP A CA 1
ATOM 845 C C . ASP A 1 98 ? -13.997 -3.204 6.641 1.00 98.62 98 ASP A C 1
ATOM 847 O O . ASP A 1 98 ? -14.060 -2.018 6.957 1.00 98.62 98 ASP A O 1
ATOM 851 N N . GLU A 1 99 ? -15.002 -3.809 6.008 1.00 97.69 99 GLU A N 1
ATOM 852 C CA . GLU A 1 99 ? -16.240 -3.093 5.663 1.00 97.69 99 GLU A CA 1
ATOM 853 C C . GLU A 1 99 ? -17.062 -2.661 6.887 1.00 97.69 99 GLU A C 1
ATOM 855 O O . GLU A 1 99 ? -17.910 -1.777 6.769 1.00 97.69 99 GLU A O 1
ATOM 860 N N . GLN A 1 100 ? -16.826 -3.249 8.065 1.00 97.75 100 GLN A N 1
ATOM 861 C CA . GLN A 1 100 ? -17.567 -2.912 9.277 1.00 97.75 100 GLN A CA 1
ATOM 862 C C . GLN A 1 100 ? -16.968 -1.698 9.995 1.00 97.75 100 GLN A C 1
ATOM 864 O O . GLN A 1 100 ? -17.711 -0.804 10.396 1.00 97.75 100 GLN A O 1
ATOM 869 N N . ASN A 1 101 ? -15.644 -1.668 10.180 1.00 98.12 101 ASN A N 1
ATOM 870 C CA . ASN A 1 101 ? -14.969 -0.632 10.981 1.00 98.12 101 ASN A CA 1
ATOM 871 C C . ASN A 1 101 ? -14.034 0.273 10.163 1.00 98.12 101 ASN A C 1
ATOM 873 O O . ASN A 1 101 ? -13.442 1.204 10.709 1.00 98.12 101 ASN A O 1
ATOM 877 N N . GLY A 1 102 ? -13.855 -0.005 8.872 1.00 98.44 102 GLY A N 1
ATOM 878 C CA . GLY A 1 102 ? -12.855 0.638 8.029 1.00 98.44 102 GLY A CA 1
ATOM 879 C C . GLY A 1 102 ? -11.412 0.273 8.394 1.00 98.44 102 GLY A C 1
ATOM 880 O O . GLY A 1 102 ? -11.114 -0.378 9.401 1.00 98.44 102 GLY A O 1
ATOM 881 N N . GLY A 1 103 ? -10.484 0.703 7.546 1.00 98.56 103 GLY A N 1
ATOM 882 C CA . GLY A 1 103 ? -9.068 0.361 7.648 1.00 98.56 103 GLY A CA 1
ATOM 883 C C . GLY A 1 103 ? -8.768 -1.079 7.234 1.00 98.56 103 GLY A C 1
ATOM 884 O O . GLY A 1 103 ? -9.645 -1.855 6.858 1.00 98.56 103 GLY A O 1
ATOM 885 N N . TRP A 1 104 ? -7.491 -1.431 7.306 1.00 98.75 104 TRP A N 1
ATOM 886 C CA . TRP A 1 104 ? -6.947 -2.647 6.716 1.00 98.75 104 TRP A CA 1
ATOM 887 C C . TRP A 1 104 ? -6.503 -3.631 7.787 1.00 98.75 104 TRP A C 1
ATOM 889 O O . TRP A 1 104 ? -5.711 -3.279 8.666 1.00 98.75 104 TRP A O 1
ATOM 899 N N . PHE A 1 105 ? -6.979 -4.868 7.695 1.00 98.62 105 PHE A N 1
ATOM 900 C CA . PHE A 1 105 ? -6.480 -5.982 8.490 1.00 98.62 105 PHE A CA 1
ATOM 901 C C . PHE A 1 105 ? -4.989 -6.231 8.242 1.00 98.62 105 PHE A C 1
ATOM 903 O O . PHE A 1 105 ? -4.425 -5.813 7.231 1.00 98.62 105 PHE A O 1
ATOM 910 N N . TRP A 1 106 ? -4.329 -6.915 9.173 1.00 97.69 106 TRP A N 1
ATOM 911 C CA . TRP A 1 106 ? -2.883 -7.097 9.111 1.00 97.69 106 TRP A CA 1
ATOM 912 C C . TRP A 1 106 ? -2.463 -8.255 8.199 1.00 97.69 106 TRP A C 1
ATOM 914 O O . TRP A 1 106 ? -1.587 -8.082 7.343 1.00 97.69 106 TRP A O 1
ATOM 924 N N . THR A 1 107 ? -3.100 -9.421 8.351 1.00 97.81 107 THR A N 1
ATOM 925 C CA . THR A 1 107 ? -2.667 -10.663 7.689 1.00 97.81 107 THR A CA 1
ATOM 926 C C . THR A 1 107 ? -3.843 -11.552 7.300 1.00 97.81 107 THR A C 1
ATOM 928 O O . THR A 1 107 ? -4.783 -11.724 8.078 1.00 97.81 107 THR A O 1
ATOM 931 N N . THR A 1 108 ? -3.730 -12.189 6.137 1.00 98.19 108 THR A N 1
ATOM 932 C CA . THR A 1 108 ? -4.608 -13.260 5.648 1.00 98.19 108 THR A CA 1
ATOM 933 C C . THR A 1 108 ? -3.808 -14.530 5.339 1.00 98.19 108 THR A C 1
ATOM 935 O O . THR A 1 108 ? -2.585 -14.484 5.177 1.00 98.19 108 THR A O 1
ATOM 938 N N . GLU A 1 109 ? -4.492 -15.668 5.250 1.00 97.00 109 GLU A N 1
ATOM 939 C CA . GLU A 1 109 ? -4.017 -16.848 4.527 1.00 97.00 109 GLU A CA 1
ATOM 940 C C . GLU A 1 109 ? -3.942 -16.556 3.020 1.00 97.00 109 GLU A C 1
ATOM 942 O O . GLU A 1 109 ? -4.389 -15.521 2.517 1.00 97.00 109 GLU A O 1
ATOM 947 N N . ARG A 1 110 ? -3.379 -17.492 2.257 1.00 96.00 110 ARG A N 1
ATOM 948 C CA . ARG A 1 110 ? -3.046 -17.298 0.843 1.00 96.00 110 ARG A CA 1
ATOM 949 C C . ARG A 1 110 ? -4.309 -17.100 0.027 1.00 96.00 110 ARG A C 1
ATOM 951 O O . ARG A 1 110 ? -4.292 -16.326 -0.928 1.00 96.00 110 ARG A O 1
ATOM 958 N N . ASP A 1 111 ? -5.370 -17.795 0.417 1.00 95.94 111 ASP A N 1
ATOM 959 C CA . ASP A 1 111 ? -6.704 -17.718 -0.168 1.00 95.94 111 ASP A CA 1
ATOM 960 C C . ASP A 1 111 ? -7.488 -16.461 0.237 1.00 95.94 111 ASP A C 1
ATOM 962 O O . ASP A 1 111 ? -8.574 -16.227 -0.289 1.00 95.94 111 ASP A O 1
ATOM 966 N N . GLY A 1 112 ? -6.926 -15.635 1.124 1.00 97.19 112 GLY A N 1
ATOM 967 C CA . GLY A 1 112 ? -7.547 -14.419 1.623 1.00 97.19 112 GLY A CA 1
ATOM 968 C C . GLY A 1 112 ? -8.392 -14.612 2.884 1.00 97.19 112 GLY A C 1
ATOM 969 O O . GLY A 1 112 ? -9.048 -13.659 3.304 1.00 97.19 112 GLY A O 1
ATOM 970 N N . THR A 1 113 ? -8.380 -15.794 3.512 1.00 97.88 113 THR A N 1
ATOM 971 C CA . THR A 1 113 ? -9.008 -16.006 4.825 1.00 97.88 113 THR A CA 1
ATOM 972 C C . THR A 1 113 ? -8.317 -15.145 5.881 1.00 97.88 113 THR A C 1
ATOM 974 O O . THR A 1 113 ? -7.096 -15.164 6.005 1.00 97.88 113 THR A O 1
ATOM 977 N N . LEU A 1 114 ? -9.078 -14.370 6.653 1.00 97.69 114 LEU A N 1
ATOM 978 C CA . LEU A 1 114 ? -8.526 -13.468 7.663 1.00 97.69 114 LEU A CA 1
ATOM 979 C C . LEU A 1 114 ? -7.811 -14.235 8.787 1.00 97.69 114 LEU A C 1
ATOM 981 O O . LEU A 1 114 ? -8.399 -15.126 9.395 1.00 97.69 114 LEU A O 1
ATOM 985 N N . LEU A 1 115 ? -6.566 -13.849 9.091 1.00 96.56 115 LEU A N 1
ATOM 986 C CA . LEU A 1 115 ? -5.768 -14.428 10.181 1.00 96.56 115 LEU A CA 1
ATOM 987 C C . LEU A 1 115 ? -5.556 -13.470 11.344 1.00 96.56 115 LEU A C 1
ATOM 989 O O . LEU A 1 115 ? -5.735 -13.844 12.499 1.00 96.56 115 LEU A O 1
ATOM 993 N N . ILE A 1 116 ? -5.128 -12.244 11.044 1.00 96.38 116 ILE A N 1
ATOM 994 C CA . ILE A 1 116 ? -4.840 -11.226 12.054 1.00 96.38 116 ILE A CA 1
ATOM 995 C C . ILE A 1 116 ? -5.642 -9.984 11.695 1.00 96.38 116 ILE A C 1
ATOM 997 O O . ILE A 1 116 ? -5.308 -9.259 10.756 1.00 96.38 116 ILE A O 1
ATOM 1001 N N . SER A 1 117 ? -6.705 -9.754 12.463 1.00 97.19 117 SER A N 1
ATOM 1002 C CA . SER A 1 117 ? -7.656 -8.657 12.271 1.00 97.19 117 SER A CA 1
ATOM 1003 C C . SER A 1 117 ? -7.208 -7.325 12.876 1.00 97.19 117 SER A C 1
ATOM 1005 O O . SER A 1 117 ? -7.922 -6.328 12.789 1.00 97.19 117 SER A O 1
ATOM 1007 N N . ASP A 1 118 ? -6.053 -7.297 13.533 1.00 95.69 118 ASP A N 1
ATOM 1008 C CA . ASP A 1 118 ? -5.536 -6.076 14.135 1.00 95.69 118 ASP A CA 1
ATOM 1009 C C . ASP A 1 118 ? -5.218 -5.024 13.076 1.00 95.69 118 ASP A C 1
ATOM 1011 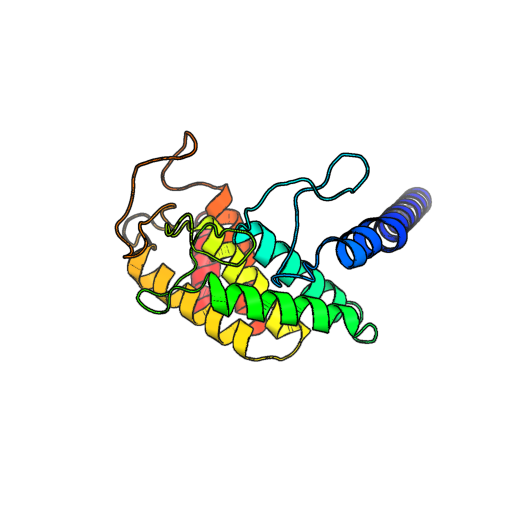O O . ASP A 1 118 ? -4.773 -5.326 11.966 1.00 95.69 118 ASP A O 1
ATOM 1015 N N . LYS A 1 119 ? -5.430 -3.767 13.451 1.00 96.50 119 LYS A N 1
ATOM 1016 C CA . LYS A 1 119 ? -5.155 -2.595 12.631 1.00 96.50 119 LYS A CA 1
ATOM 1017 C C . LYS A 1 119 ? -3.862 -1.973 13.137 1.00 96.50 119 LYS A C 1
ATOM 1019 O O . LYS A 1 119 ? -3.819 -1.361 14.204 1.00 96.50 119 LYS A O 1
ATOM 1024 N N . ILE A 1 120 ? -2.786 -2.177 12.381 1.00 95.50 120 ILE A N 1
ATOM 1025 C CA . ILE A 1 120 ? -1.478 -1.585 12.680 1.00 95.50 120 ILE A CA 1
ATOM 1026 C C . ILE A 1 120 ? -1.295 -0.354 11.801 1.00 95.50 120 ILE A C 1
ATOM 1028 O O . ILE A 1 120 ? -1.388 -0.464 10.576 1.00 95.50 120 ILE A O 1
ATOM 1032 N N . THR A 1 121 ? -1.011 0.796 12.411 1.00 96.12 121 THR A N 1
ATOM 1033 C CA . THR A 1 121 ? -0.861 2.102 11.749 1.00 96.12 121 THR A CA 1
ATOM 1034 C C . THR A 1 121 ? 0.196 2.067 10.652 1.00 96.12 121 THR A C 1
ATOM 1036 O O . THR A 1 121 ? -0.011 2.633 9.583 1.00 96.12 121 THR A O 1
ATOM 1039 N N . TYR A 1 122 ? 1.278 1.311 10.853 1.00 96.50 122 TYR A N 1
ATOM 1040 C CA . TYR A 1 122 ? 2.266 1.027 9.810 1.00 96.50 122 TYR A CA 1
ATOM 1041 C C . TYR A 1 122 ? 1.655 0.376 8.554 1.00 96.50 122 TYR A C 1
ATOM 1043 O O . TYR A 1 122 ? 1.986 0.737 7.432 1.00 96.50 122 TYR A O 1
ATOM 1051 N N . GLY A 1 123 ? 0.738 -0.581 8.710 1.00 97.81 123 GLY A N 1
ATOM 1052 C CA . GLY A 1 123 ? 0.025 -1.176 7.574 1.00 97.81 123 GLY A CA 1
ATOM 1053 C C . GLY A 1 123 ? -0.919 -0.180 6.900 1.00 97.81 123 GLY A C 1
ATOM 1054 O O . GLY A 1 123 ? -0.999 -0.145 5.673 1.00 97.81 123 GLY A O 1
ATOM 1055 N N . GLN A 1 124 ? -1.577 0.669 7.698 1.00 98.56 124 GLN A N 1
ATOM 1056 C CA . GLN A 1 124 ? -2.478 1.706 7.188 1.00 98.56 124 GLN A CA 1
ATOM 1057 C C . GLN A 1 124 ? -1.720 2.759 6.363 1.00 98.56 124 GLN A C 1
ATOM 1059 O O . GLN A 1 124 ? -2.207 3.183 5.317 1.00 98.56 124 GLN A O 1
ATOM 1064 N N . SER A 1 125 ? -0.510 3.150 6.785 1.00 98.38 125 SER A N 1
ATOM 1065 C CA . SER A 1 125 ? 0.308 4.118 6.043 1.00 98.38 125 SER A CA 1
ATOM 1066 C C . SER A 1 125 ? 0.741 3.572 4.681 1.00 98.38 125 SER A C 1
ATOM 1068 O O . SER A 1 125 ? 0.613 4.270 3.676 1.00 98.38 125 SER A O 1
ATOM 1070 N N . PHE A 1 126 ? 1.147 2.299 4.607 1.00 98.81 126 PHE A N 1
ATOM 1071 C CA . PHE A 1 126 ? 1.428 1.643 3.327 1.00 98.81 126 PHE A CA 1
ATOM 1072 C C . PHE A 1 126 ? 0.201 1.566 2.418 1.00 98.81 126 PHE A C 1
ATOM 1074 O O . PHE A 1 126 ? 0.353 1.702 1.204 1.00 98.81 126 PHE A O 1
ATOM 1081 N N . ALA A 1 127 ? -0.997 1.380 2.977 1.00 98.81 127 ALA A N 1
ATOM 1082 C CA . ALA A 1 127 ? -2.224 1.403 2.192 1.00 98.81 127 ALA A CA 1
ATOM 1083 C C . ALA A 1 127 ? -2.464 2.781 1.565 1.00 98.81 127 ALA A C 1
ATOM 1085 O O . ALA A 1 127 ? -2.599 2.869 0.348 1.00 98.81 127 ALA A O 1
ATOM 1086 N N . ILE A 1 128 ? -2.414 3.862 2.353 1.00 98.88 128 ILE A N 1
ATOM 1087 C CA . ILE A 1 128 ? -2.542 5.235 1.830 1.00 98.88 128 ILE A CA 1
ATOM 1088 C C . ILE A 1 128 ? -1.504 5.486 0.729 1.00 98.88 128 ILE A C 1
ATOM 1090 O O . ILE A 1 128 ? -1.850 5.952 -0.356 1.00 98.88 128 ILE A O 1
ATOM 1094 N N . TYR A 1 129 ? -0.243 5.129 0.983 1.00 98.88 129 TYR A N 1
ATOM 1095 C CA . TYR A 1 129 ? 0.852 5.346 0.041 1.00 98.88 129 TYR A CA 1
ATOM 1096 C C . TYR A 1 129 ? 0.638 4.618 -1.293 1.00 98.88 129 TYR A C 1
ATOM 1098 O O . TYR A 1 129 ? 0.723 5.223 -2.364 1.00 98.88 129 TYR A O 1
ATOM 1106 N N . ALA A 1 130 ? 0.326 3.322 -1.235 1.00 98.94 130 ALA A N 1
ATOM 1107 C CA . ALA A 1 130 ? 0.132 2.489 -2.414 1.00 98.94 130 ALA A CA 1
ATOM 1108 C C . ALA A 1 130 ? -1.101 2.897 -3.225 1.00 98.94 130 ALA A C 1
ATOM 1110 O O . ALA A 1 130 ? -1.035 2.965 -4.451 1.00 98.94 130 ALA A O 1
ATOM 1111 N N . LEU A 1 131 ? -2.208 3.204 -2.551 1.00 98.94 131 LEU A N 1
ATOM 1112 C CA . LEU A 1 131 ? -3.474 3.569 -3.184 1.00 98.94 131 LEU A CA 1
ATOM 1113 C C . LEU A 1 131 ? -3.431 4.968 -3.821 1.00 98.94 131 LEU A C 1
ATOM 1115 O O . LEU A 1 131 ? -3.974 5.173 -4.915 1.00 98.94 131 LEU A O 1
ATOM 1119 N N . ALA A 1 132 ? -2.732 5.914 -3.187 1.00 98.81 132 ALA A N 1
ATOM 1120 C CA . ALA A 1 132 ? -2.466 7.222 -3.772 1.00 98.81 132 ALA A CA 1
ATOM 1121 C C . ALA A 1 132 ? -1.595 7.100 -5.035 1.00 98.81 132 ALA A C 1
ATOM 1123 O O . ALA A 1 132 ? -1.963 7.639 -6.080 1.00 98.81 132 ALA A O 1
ATOM 1124 N N . GLU A 1 133 ? -0.491 6.338 -4.985 1.00 98.88 133 GLU A N 1
ATOM 1125 C CA . GLU A 1 133 ? 0.346 6.110 -6.175 1.00 98.88 133 GLU A CA 1
ATOM 1126 C C . GLU A 1 133 ? -0.418 5.363 -7.271 1.00 98.88 133 GLU A C 1
ATOM 1128 O O . GLU A 1 133 ? -0.276 5.698 -8.446 1.00 98.88 133 GLU A O 1
ATOM 1133 N N . TYR A 1 134 ? -1.265 4.393 -6.920 1.00 98.94 134 TYR A N 1
ATOM 1134 C CA . TYR A 1 134 ? -2.104 3.685 -7.884 1.00 98.94 134 TYR A CA 1
ATOM 1135 C C . TYR A 1 134 ? -2.988 4.638 -8.683 1.00 98.94 134 TYR A C 1
ATOM 1137 O O . TYR A 1 134 ? -2.985 4.592 -9.915 1.00 98.94 134 TYR A O 1
ATOM 1145 N N . THR A 1 135 ? -3.674 5.554 -8.001 1.00 98.81 135 THR A N 1
ATOM 1146 C CA . THR A 1 135 ? -4.530 6.547 -8.666 1.00 98.81 135 THR A CA 1
ATOM 1147 C C . THR A 1 135 ? -3.705 7.522 -9.497 1.00 98.81 135 THR A C 1
ATOM 1149 O O . THR A 1 135 ? -4.048 7.774 -10.649 1.00 98.81 135 THR A O 1
ATOM 1152 N N . LEU A 1 136 ? -2.572 8.009 -8.972 1.00 98.31 136 LEU A N 1
ATOM 1153 C CA . LEU A 1 136 ? -1.639 8.861 -9.729 1.00 98.31 136 LEU A CA 1
ATOM 1154 C C . LEU A 1 136 ? -1.156 8.208 -11.020 1.00 98.31 136 LEU A C 1
ATOM 1156 O O . LEU A 1 136 ? -0.906 8.897 -12.005 1.00 98.31 136 LEU A O 1
ATOM 1160 N N . SER A 1 137 ? -0.963 6.893 -10.984 1.00 98.56 137 SER A N 1
ATOM 1161 C CA . SER A 1 137 ? -0.368 6.133 -12.078 1.00 98.56 137 SER A CA 1
ATOM 1162 C C . SER A 1 137 ? -1.398 5.715 -13.121 1.00 98.56 137 SER A C 1
ATOM 1164 O O . SER A 1 137 ? -1.088 5.685 -14.307 1.00 98.56 137 SER A O 1
ATOM 1166 N N . THR A 1 138 ? -2.612 5.364 -12.692 1.00 98.44 138 THR A N 1
ATOM 1167 C CA . THR A 1 138 ? -3.614 4.695 -13.541 1.00 98.44 138 THR A CA 1
ATOM 1168 C C . THR A 1 138 ? -4.839 5.549 -13.856 1.00 98.44 138 THR A C 1
ATOM 1170 O O . THR A 1 138 ? -5.559 5.229 -14.804 1.00 98.44 138 THR A O 1
ATOM 1173 N N . GLY A 1 139 ? -5.095 6.596 -13.066 1.00 98.38 139 GLY A N 1
ATOM 1174 C CA . GLY A 1 139 ? -6.320 7.394 -13.114 1.00 98.38 139 GLY A CA 1
ATOM 1175 C C . GLY A 1 139 ? -7.562 6.705 -12.537 1.00 98.38 139 GLY A C 1
ATOM 1176 O O . GLY A 1 139 ? -8.635 7.302 -12.557 1.00 98.38 139 GLY A O 1
ATOM 1177 N N . ASP A 1 140 ? -7.455 5.472 -12.034 1.00 98.69 140 ASP A N 1
ATOM 1178 C CA . ASP A 1 140 ? -8.581 4.773 -11.412 1.00 98.69 140 ASP A CA 1
ATOM 1179 C C . ASP A 1 140 ? -8.914 5.405 -10.044 1.00 98.69 140 ASP A C 1
ATOM 1181 O O . ASP A 1 140 ? -8.053 5.430 -9.158 1.00 98.69 140 ASP A O 1
ATOM 1185 N N . PRO A 1 141 ? -10.148 5.903 -9.840 1.00 98.56 141 PRO A N 1
ATOM 1186 C CA . PRO A 1 141 ? -10.515 6.648 -8.640 1.00 98.56 141 PRO A CA 1
ATOM 1187 C C . PRO A 1 141 ? -10.593 5.792 -7.369 1.00 98.56 141 PRO A C 1
ATOM 1189 O O . PRO A 1 141 ? -10.574 6.355 -6.273 1.00 98.56 141 PRO A O 1
ATOM 1192 N N . ARG A 1 142 ? -10.661 4.454 -7.478 1.00 98.75 142 ARG A N 1
ATOM 1193 C CA . ARG A 1 142 ? -10.770 3.552 -6.317 1.00 98.75 142 ARG A CA 1
ATOM 1194 C C . ARG A 1 142 ? -9.604 3.728 -5.348 1.00 98.75 142 ARG A C 1
ATOM 1196 O O . ARG A 1 142 ? -9.803 3.658 -4.140 1.00 98.75 142 ARG A O 1
ATOM 1203 N N . GLY A 1 143 ? -8.393 3.977 -5.850 1.00 98.75 143 GLY A N 1
ATOM 1204 C CA . GLY A 1 143 ? -7.237 4.173 -4.977 1.00 98.75 143 GLY A CA 1
ATOM 1205 C C . GLY A 1 143 ? -7.400 5.409 -4.084 1.00 98.75 143 GLY A C 1
ATOM 1206 O O . GLY A 1 143 ? -7.275 5.314 -2.868 1.00 98.75 143 GLY A O 1
ATOM 1207 N N . LEU A 1 144 ? -7.741 6.563 -4.658 1.00 98.81 144 LEU A N 1
ATOM 1208 C CA . LEU A 1 144 ? -7.914 7.800 -3.901 1.00 98.81 144 LEU A CA 1
ATOM 1209 C C . LEU A 1 144 ? -9.093 7.704 -2.929 1.00 98.81 144 LEU A C 1
ATOM 1211 O O . LEU A 1 144 ? -8.965 8.149 -1.792 1.00 98.81 144 LEU A O 1
ATOM 1215 N N . ASP A 1 145 ? -10.201 7.084 -3.341 1.00 98.75 145 ASP A N 1
ATOM 1216 C CA . ASP A 1 145 ? -11.348 6.846 -2.460 1.00 98.75 145 ASP A CA 1
ATOM 1217 C C . ASP A 1 145 ? -10.939 6.072 -1.196 1.00 98.75 145 ASP A C 1
ATOM 1219 O O . ASP A 1 145 ? -11.094 6.558 -0.075 1.00 98.75 145 ASP A O 1
ATOM 1223 N N . TYR A 1 146 ? -10.310 4.906 -1.360 1.00 98.88 146 TYR A N 1
ATOM 1224 C CA . TYR A 1 146 ? -9.896 4.088 -0.221 1.00 98.88 146 TYR A CA 1
ATOM 1225 C C . TYR A 1 146 ? -8.733 4.698 0.577 1.00 98.88 146 TYR A C 1
ATOM 1227 O O . TYR A 1 146 ? -8.653 4.488 1.791 1.00 98.88 146 TYR A O 1
ATOM 1235 N N . ALA A 1 147 ? -7.853 5.487 -0.049 1.00 98.81 147 ALA A N 1
ATOM 1236 C CA . ALA A 1 147 ? -6.835 6.252 0.670 1.00 98.81 147 ALA A CA 1
ATOM 1237 C C . ALA A 1 147 ? -7.479 7.293 1.601 1.00 98.81 147 ALA A C 1
ATOM 1239 O O . ALA A 1 147 ? -7.133 7.338 2.781 1.00 98.81 147 ALA A O 1
ATOM 1240 N N . ASN A 1 148 ? -8.470 8.047 1.114 1.00 98.62 148 ASN A N 1
ATOM 1241 C CA . ASN A 1 148 ? -9.212 9.020 1.922 1.00 98.62 148 ASN A CA 1
ATOM 1242 C C . ASN A 1 148 ? -9.983 8.335 3.056 1.00 98.62 148 ASN A C 1
ATOM 1244 O O . ASN A 1 148 ? -9.842 8.732 4.208 1.00 98.62 148 ASN A O 1
ATOM 1248 N N . ARG A 1 149 ? -10.689 7.232 2.770 1.00 98.69 149 ARG A N 1
ATOM 1249 C CA . ARG A 1 149 ? -11.370 6.432 3.806 1.00 98.69 149 ARG A CA 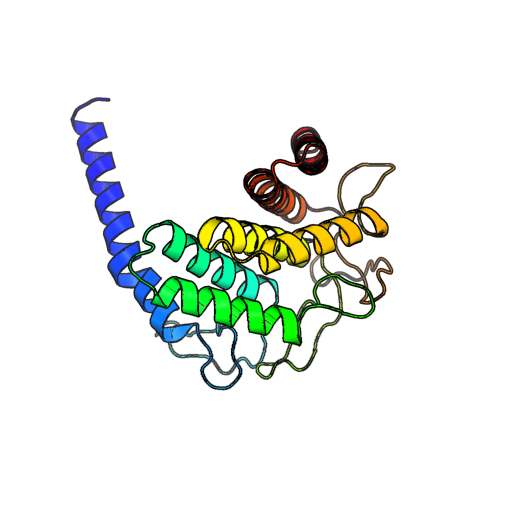1
ATOM 1250 C C . ARG A 1 149 ? -10.399 5.934 4.880 1.00 98.69 149 ARG A C 1
ATOM 1252 O O . ARG A 1 149 ? -10.758 5.863 6.052 1.00 98.69 149 ARG A O 1
ATOM 1259 N N . THR A 1 150 ? -9.166 5.593 4.497 1.00 98.69 150 THR A N 1
ATOM 1260 C CA . THR A 1 150 ? -8.113 5.201 5.448 1.00 98.69 150 THR A CA 1
ATOM 1261 C C . THR A 1 150 ? -7.652 6.391 6.294 1.00 98.69 150 THR A C 1
ATOM 1263 O O . THR A 1 150 ? -7.453 6.250 7.498 1.00 98.69 150 THR A O 1
ATOM 1266 N N . CYS A 1 151 ? -7.507 7.575 5.701 1.00 97.75 151 CYS A N 1
ATOM 1267 C CA . CYS A 1 151 ? -7.198 8.797 6.439 1.00 97.75 151 CYS A CA 1
ATOM 1268 C C . CYS A 1 151 ? -8.291 9.144 7.450 1.00 97.75 151 CYS A C 1
ATOM 1270 O O . CYS A 1 151 ? -7.963 9.408 8.604 1.00 97.75 151 CYS A O 1
ATOM 1272 N N . ASP A 1 152 ? -9.560 9.074 7.055 1.00 97.19 152 ASP A N 1
ATOM 1273 C CA . ASP A 1 152 ? -10.693 9.389 7.927 1.00 97.19 152 ASP A CA 1
ATOM 1274 C C . ASP A 1 152 ? -10.692 8.517 9.190 1.00 97.19 152 ASP A C 1
ATOM 1276 O O . ASP A 1 152 ? -10.798 9.037 10.303 1.00 97.19 152 ASP A O 1
ATOM 1280 N N . VAL A 1 153 ? -10.471 7.201 9.051 1.00 97.44 153 VAL A N 1
ATOM 1281 C CA . VAL A 1 153 ? -10.390 6.305 10.220 1.00 97.44 153 VAL A CA 1
ATOM 1282 C C . VAL A 1 153 ? -9.153 6.571 11.081 1.00 97.44 153 VAL A C 1
ATOM 1284 O O . VAL A 1 153 ? -9.247 6.523 12.307 1.00 97.44 153 VAL A O 1
ATOM 1287 N N . LEU A 1 154 ? -8.002 6.909 10.485 1.00 96.81 154 LEU A N 1
ATOM 1288 C CA . LEU A 1 154 ? -6.809 7.266 11.259 1.00 96.81 154 LEU A CA 1
ATOM 1289 C C . LEU A 1 154 ? -7.011 8.562 12.053 1.00 96.81 154 LEU A C 1
ATOM 1291 O O . LEU A 1 154 ? -6.589 8.641 13.206 1.00 96.81 154 LEU A O 1
ATOM 1295 N N . GLN A 1 155 ? -7.664 9.563 11.467 1.00 93.75 155 GLN A N 1
ATOM 1296 C CA . GLN A 1 155 ? -7.958 10.821 12.153 1.00 93.75 155 GLN A CA 1
ATOM 1297 C C . GLN A 1 155 ? -8.993 10.638 13.265 1.00 93.75 155 GLN A C 1
ATOM 1299 O O . GLN A 1 155 ? -8.855 11.228 14.333 1.00 93.75 155 GLN A O 1
ATOM 1304 N N . ALA A 1 156 ? -9.997 9.788 13.044 1.00 94.88 156 ALA A N 1
ATOM 1305 C CA . ALA A 1 156 ? -11.039 9.524 14.030 1.00 94.88 156 ALA A CA 1
ATOM 1306 C C . ALA A 1 156 ? -10.550 8.693 15.228 1.00 94.88 156 ALA A C 1
ATOM 1308 O O . ALA A 1 156 ? -11.001 8.918 16.351 1.00 94.88 156 ALA A O 1
ATOM 1309 N N . HIS A 1 157 ? -9.657 7.723 14.999 1.00 94.19 157 HIS A N 1
ATOM 1310 C CA . HIS A 1 157 ? -9.339 6.700 16.002 1.00 94.19 157 HIS A CA 1
ATOM 1311 C C . HIS A 1 157 ? -7.889 6.678 16.478 1.00 94.19 157 HIS A C 1
ATOM 1313 O O . HIS A 1 157 ? -7.624 6.165 17.564 1.00 94.19 157 HIS A O 1
ATOM 1319 N N . VAL A 1 158 ? -6.945 7.171 15.674 1.00 93.38 158 VAL A N 1
ATOM 1320 C CA . VAL A 1 158 ? -5.514 6.897 15.881 1.00 93.38 158 VAL A CA 1
ATOM 1321 C C . VAL A 1 158 ? -4.708 8.139 16.242 1.00 93.38 158 VAL A C 1
ATOM 1323 O O . VAL A 1 158 ? -3.708 8.031 16.961 1.00 93.38 158 VAL A O 1
ATOM 1326 N N . TRP A 1 159 ? -5.124 9.297 15.734 1.00 93.56 159 TRP A N 1
ATOM 1327 C CA . TRP A 1 159 ? -4.482 10.578 15.994 1.00 93.56 159 TRP A CA 1
ATOM 1328 C C . TRP A 1 159 ? -4.510 10.934 17.488 1.00 93.56 159 TRP A C 1
ATOM 1330 O O . TRP A 1 159 ? -5.568 11.012 18.113 1.00 93.56 159 TRP A O 1
ATOM 1340 N N . ASP A 1 160 ? -3.336 11.185 18.069 1.00 92.25 160 ASP A N 1
ATOM 1341 C CA . ASP A 1 160 ? -3.212 11.692 19.435 1.00 92.25 160 ASP A CA 1
ATOM 1342 C C . ASP A 1 160 ? -3.306 13.221 19.418 1.00 92.25 160 ASP A C 1
ATOM 1344 O O . ASP A 1 160 ? -2.314 13.922 19.221 1.00 92.25 160 ASP A O 1
ATOM 1348 N N . ALA A 1 161 ? -4.506 13.745 19.658 1.00 87.62 161 ALA A N 1
ATOM 1349 C CA . ALA A 1 161 ? -4.752 15.185 19.685 1.00 87.62 161 ALA A CA 1
ATOM 1350 C C . ALA A 1 161 ? -4.070 15.924 20.855 1.00 87.62 161 ALA A C 1
ATOM 1352 O O . ALA A 1 161 ? -3.986 17.149 20.818 1.00 87.62 161 ALA A O 1
ATOM 1353 N N . ILE A 1 162 ? -3.600 15.213 21.890 1.00 88.19 162 ILE A N 1
ATOM 1354 C CA . ILE A 1 162 ? -2.961 15.822 23.066 1.00 88.19 162 ILE A CA 1
ATOM 1355 C C . ILE A 1 162 ? -1.464 16.003 22.819 1.00 88.19 162 ILE A C 1
ATOM 1357 O O . ILE A 1 162 ? -0.926 17.079 23.068 1.00 88.19 162 ILE A O 1
ATOM 1361 N N . ASN A 1 163 ? -0.790 14.954 22.340 1.00 89.56 163 ASN A N 1
ATOM 1362 C CA . ASN A 1 163 ? 0.671 14.946 22.198 1.00 89.56 163 ASN A CA 1
ATOM 1363 C C . ASN A 1 163 ? 1.154 14.942 20.739 1.00 89.56 163 ASN A C 1
ATOM 1365 O O . ASN A 1 163 ? 2.360 14.879 20.506 1.00 89.56 163 ASN A O 1
ATOM 1369 N N . GLY A 1 164 ? 0.240 14.947 19.767 1.00 90.19 164 GLY A N 1
ATOM 1370 C CA . GLY A 1 164 ? 0.540 14.816 18.342 1.00 90.19 164 GLY A CA 1
ATOM 1371 C C . GLY A 1 164 ? 0.983 13.407 17.933 1.00 90.19 164 GLY A C 1
ATOM 1372 O O . GLY A 1 164 ? 1.405 12.585 18.749 1.00 90.19 164 GLY A O 1
ATOM 1373 N N . GLY A 1 165 ? 0.913 13.112 16.639 1.00 92.44 165 GLY A N 1
ATOM 1374 C CA . GLY A 1 165 ? 1.328 11.829 16.072 1.00 92.44 165 GLY A CA 1
ATOM 1375 C C . GLY A 1 165 ? 0.293 10.714 16.231 1.00 92.44 165 GLY A C 1
ATOM 1376 O O . GLY A 1 165 ? -0.852 10.933 16.616 1.00 92.44 165 GLY A O 1
ATOM 1377 N N . TYR A 1 166 ? 0.713 9.492 15.918 1.00 92.69 166 TYR A N 1
ATOM 1378 C CA . TYR A 1 166 ? -0.154 8.328 15.772 1.00 92.69 166 TYR A CA 1
ATOM 1379 C C . TYR A 1 166 ? 0.341 7.169 16.633 1.00 92.69 166 TYR A C 1
ATOM 1381 O O . TYR A 1 166 ? 1.527 6.824 16.616 1.00 92.69 166 TYR A O 1
ATOM 1389 N N . LEU A 1 167 ? -0.578 6.557 17.379 1.00 91.44 167 LEU A N 1
ATOM 1390 C CA . LEU A 1 167 ? -0.300 5.307 18.089 1.00 91.44 167 LEU A CA 1
ATOM 1391 C C . LEU A 1 167 ? -0.341 4.118 17.118 1.00 91.44 167 LEU A C 1
ATOM 1393 O O . LEU A 1 167 ? -0.903 4.225 16.032 1.00 91.44 167 LEU A O 1
ATOM 1397 N N . ASP A 1 168 ? 0.264 2.989 17.483 1.00 87.62 168 ASP A N 1
ATOM 1398 C CA . ASP A 1 168 ? 0.651 1.987 16.480 1.00 87.62 168 ASP A CA 1
ATOM 1399 C C . ASP A 1 168 ? -0.314 0.804 16.283 1.00 87.62 168 ASP A C 1
ATOM 1401 O O . ASP A 1 168 ? -0.500 0.382 15.146 1.00 87.62 168 ASP A O 1
ATOM 1405 N N . ARG A 1 169 ? -0.927 0.243 17.338 1.00 90.88 169 ARG A N 1
ATOM 1406 C CA . ARG A 1 169 ? -1.702 -1.013 17.235 1.00 90.88 169 ARG A CA 1
ATOM 1407 C C . ARG A 1 169 ? -3.086 -0.914 17.858 1.00 90.88 169 ARG A C 1
ATOM 1409 O O . ARG A 1 169 ? -3.238 -0.541 19.018 1.00 90.88 169 ARG A O 1
ATOM 1416 N N . TYR A 1 170 ? -4.075 -1.365 17.100 1.00 94.19 170 TYR A N 1
ATOM 1417 C CA . TYR A 1 170 ? -5.473 -1.405 17.495 1.00 94.19 170 TYR A CA 1
ATOM 1418 C C . TYR A 1 170 ? -6.085 -2.765 17.165 1.00 94.19 170 TYR A C 1
ATOM 1420 O O . TYR A 1 170 ? -5.656 -3.451 16.237 1.00 94.19 170 TYR A O 1
ATOM 1428 N N . THR A 1 171 ? -7.110 -3.150 17.917 1.00 95.75 171 THR A N 1
ATOM 1429 C CA . THR A 1 171 ? -7.999 -4.256 17.535 1.00 95.75 171 THR A CA 1
ATOM 1430 C C . THR A 1 171 ? -8.801 -3.894 16.277 1.00 95.75 171 THR A C 1
ATOM 1432 O O . THR A 1 171 ? -8.812 -2.738 15.848 1.00 95.75 171 THR A O 1
ATOM 1435 N N . ALA A 1 172 ? -9.523 -4.860 15.699 1.00 95.94 172 ALA A N 1
ATOM 1436 C CA . ALA A 1 172 ? -10.380 -4.627 14.530 1.00 95.94 172 ALA A CA 1
ATOM 1437 C C . ALA A 1 172 ? -11.384 -3.473 14.728 1.00 95.94 172 ALA A C 1
ATOM 1439 O O . ALA A 1 172 ? -11.588 -2.681 13.811 1.00 95.94 172 ALA A O 1
ATOM 1440 N N . GLY A 1 173 ? -11.944 -3.352 15.938 1.00 96.94 173 GLY A N 1
ATOM 1441 C CA . GLY A 1 173 ? -12.888 -2.302 16.335 1.00 96.94 173 GLY A CA 1
ATOM 1442 C C . GLY A 1 173 ? -12.236 -1.025 16.875 1.00 96.94 173 GLY A C 1
ATOM 1443 O O . GLY A 1 173 ? -12.862 -0.321 17.660 1.00 96.94 173 GLY A O 1
ATOM 1444 N N . TRP A 1 174 ? -10.973 -0.755 16.526 1.00 96.12 174 TRP A N 1
ATOM 1445 C CA . TRP A 1 174 ? -10.241 0.458 16.917 1.00 96.12 174 TRP A CA 1
ATOM 1446 C C . TRP A 1 174 ? -10.065 0.672 18.429 1.00 96.12 174 TRP A C 1
ATOM 1448 O O . TRP A 1 174 ? -9.890 1.795 18.898 1.00 96.12 174 TRP A O 1
ATOM 1458 N N . VAL A 1 175 ? -10.026 -0.409 19.212 1.00 94.31 175 VAL A N 1
ATOM 1459 C CA . VAL A 1 175 ? -9.592 -0.340 20.617 1.00 94.31 175 VAL A CA 1
ATOM 1460 C C . VAL A 1 175 ? -8.070 -0.435 20.672 1.00 94.31 175 VAL A C 1
ATOM 1462 O O . VAL A 1 175 ? -7.507 -1.411 20.170 1.00 94.31 175 VAL A O 1
ATOM 1465 N N . LEU A 1 176 ? -7.414 0.563 21.273 1.00 90.62 176 LEU A N 1
ATOM 1466 C CA . LEU A 1 176 ? -5.957 0.615 21.423 1.00 90.62 176 LEU A CA 1
ATOM 1467 C C . LEU A 1 176 ? -5.446 -0.621 22.176 1.00 90.62 176 LEU A C 1
ATOM 1469 O O . LEU A 1 176 ? -5.912 -0.920 23.276 1.00 90.62 176 LEU A O 1
ATOM 1473 N N . SER A 1 177 ? -4.461 -1.309 21.597 1.00 84.81 177 SER A N 1
ATOM 1474 C CA . SER A 1 177 ? -3.812 -2.462 22.217 1.00 84.81 177 SER A CA 1
ATOM 1475 C C . SER A 1 177 ? -2.367 -2.140 22.578 1.00 84.81 177 SER A C 1
ATOM 1477 O O . SER A 1 177 ? -1.586 -1.661 21.757 1.00 84.81 177 SER A O 1
ATOM 1479 N N . PHE A 1 178 ? -2.004 -2.447 23.822 1.00 77.69 178 PHE A N 1
ATOM 1480 C CA . PHE A 1 178 ? -0.633 -2.341 24.322 1.00 77.69 178 PHE A CA 1
ATOM 1481 C C . PHE A 1 178 ? 0.140 -3.659 24.218 1.00 77.69 178 PHE A C 1
ATOM 1483 O O . PHE A 1 178 ? 1.314 -3.704 24.588 1.00 77.69 178 PHE A O 1
ATOM 1490 N N . GLU A 1 179 ? -0.489 -4.727 23.719 1.00 70.50 179 GLU A N 1
ATOM 1491 C CA . GLU A 1 179 ? 0.212 -5.972 23.425 1.00 70.50 179 GLU A CA 1
ATOM 1492 C C . GLU A 1 179 ? 1.129 -5.753 22.225 1.00 70.50 179 GLU A C 1
ATOM 1494 O O . GLU A 1 179 ? 0.685 -5.356 21.146 1.00 70.50 179 GLU A O 1
ATOM 1499 N N . LYS A 1 180 ? 2.429 -6.005 22.386 1.00 60.31 180 LYS A N 1
ATOM 1500 C CA . LYS A 1 180 ? 3.416 -5.717 21.343 1.00 60.31 180 LYS A CA 1
ATOM 1501 C C . LYS A 1 180 ? 3.974 -7.004 20.743 1.00 60.31 180 LYS A C 1
ATOM 1503 O O . LYS A 1 180 ? 4.486 -7.826 21.499 1.00 60.31 180 LYS A O 1
ATOM 1508 N N . PRO A 1 181 ? 3.959 -7.167 19.407 1.00 51.19 181 PRO A N 1
ATOM 1509 C CA . PRO A 1 181 ? 4.697 -8.248 18.760 1.00 51.19 181 PRO A CA 1
ATOM 1510 C C . PRO A 1 181 ? 6.217 -8.000 18.797 1.00 51.19 181 PRO A C 1
ATOM 1512 O O . PRO A 1 181 ? 6.991 -8.945 18.683 1.00 51.19 181 PRO A O 1
ATOM 1515 N N . PHE A 1 182 ? 6.647 -6.746 19.009 1.00 54.78 182 PHE A N 1
ATOM 1516 C CA . PHE A 1 182 ? 8.052 -6.343 19.111 1.00 54.78 182 PHE A CA 1
ATOM 1517 C C . PHE A 1 182 ? 8.262 -5.323 20.245 1.00 54.78 182 PHE A C 1
ATOM 1519 O O . PHE A 1 182 ? 7.430 -4.435 20.424 1.00 54.78 182 PHE A O 1
ATOM 1526 N N . PRO A 1 183 ? 9.365 -5.391 21.008 1.00 54.75 183 PRO A N 1
ATOM 1527 C CA . PRO A 1 183 ? 9.663 -4.402 22.044 1.00 54.75 183 PRO A CA 1
ATOM 1528 C C . PRO A 1 183 ? 9.785 -2.990 21.445 1.00 54.75 183 PRO A C 1
ATOM 1530 O O . PRO A 1 183 ? 10.439 -2.798 20.424 1.00 54.75 183 PRO A O 1
ATOM 1533 N N . GLY A 1 184 ? 9.163 -1.987 22.072 1.00 60.84 184 GLY A N 1
ATOM 1534 C CA . GLY A 1 184 ? 9.176 -0.611 21.562 1.00 60.84 184 GLY A CA 1
ATOM 1535 C C . GLY A 1 184 ? 8.164 0.311 22.240 1.00 60.84 184 GLY A C 1
ATOM 1536 O O . GLY A 1 184 ? 7.453 -0.109 23.149 1.00 60.84 184 GLY A O 1
ATOM 1537 N N . SER A 1 185 ? 8.101 1.572 21.811 1.00 71.00 185 SER A N 1
ATOM 1538 C CA . SER A 1 185 ? 7.076 2.558 22.204 1.00 71.00 185 SER A CA 1
ATOM 1539 C C . SER A 1 185 ? 5.782 2.357 21.399 1.00 71.00 185 SER A C 1
ATOM 1541 O O . SER A 1 185 ? 5.805 1.730 20.347 1.00 71.00 185 SER A O 1
ATOM 1543 N N . ASN A 1 186 ? 4.651 2.894 21.871 1.00 79.31 186 ASN A N 1
ATOM 1544 C CA . ASN A 1 186 ? 3.396 2.905 21.098 1.00 79.31 186 ASN A CA 1
ATOM 1545 C C . ASN A 1 186 ? 3.388 3.971 19.993 1.00 79.31 186 ASN A C 1
ATOM 1547 O O . ASN A 1 186 ? 2.459 4.002 19.198 1.00 79.31 186 ASN A O 1
ATOM 1551 N N . LYS A 1 187 ? 4.412 4.833 19.955 1.00 89.31 187 LYS A N 1
ATOM 1552 C CA . LYS A 1 187 ? 4.732 5.731 18.843 1.00 89.31 187 LYS A CA 1
ATOM 1553 C C . LYS A 1 187 ? 6.153 5.438 18.400 1.00 89.31 187 LYS A C 1
ATOM 1555 O O . LYS A 1 187 ? 7.067 5.461 19.226 1.00 89.31 187 LYS A O 1
ATOM 1560 N N . THR A 1 188 ? 6.347 5.166 17.117 1.00 89.69 188 THR A N 1
ATOM 1561 C CA . THR A 1 188 ? 7.670 4.848 16.571 1.00 89.69 188 THR A CA 1
ATOM 1562 C C . THR A 1 188 ? 8.016 5.800 15.436 1.00 89.69 188 THR A C 1
ATOM 1564 O O . THR A 1 188 ? 7.139 6.189 14.661 1.00 89.69 188 THR A O 1
ATOM 1567 N N . LEU A 1 189 ? 9.299 6.157 15.320 1.00 91.56 189 LEU A N 1
ATOM 1568 C CA . LEU A 1 189 ? 9.800 6.937 14.184 1.00 91.56 189 LEU A CA 1
ATOM 1569 C C . LEU A 1 189 ? 9.488 6.233 12.857 1.00 91.56 189 LEU A C 1
ATOM 1571 O O . LEU A 1 189 ? 9.077 6.875 11.901 1.00 91.56 189 LEU A O 1
ATOM 1575 N N . ASN A 1 190 ? 9.615 4.904 12.824 1.00 91.75 190 ASN A N 1
ATOM 1576 C CA . ASN A 1 190 ? 9.341 4.087 11.645 1.00 91.75 190 ASN A CA 1
ATOM 1577 C C . ASN A 1 190 ? 7.909 4.287 11.116 1.00 91.75 190 ASN A C 1
ATOM 1579 O O . ASN A 1 190 ? 7.720 4.564 9.935 1.00 91.75 190 ASN A O 1
ATOM 1583 N N . THR A 1 191 ? 6.898 4.216 11.989 1.00 93.50 191 THR A N 1
ATOM 1584 C CA . THR A 1 191 ? 5.500 4.443 11.593 1.00 93.50 191 THR A CA 1
ATOM 1585 C C . THR A 1 191 ? 5.277 5.879 11.106 1.00 93.50 191 THR A C 1
ATOM 1587 O O . THR A 1 191 ? 4.636 6.076 10.075 1.00 93.50 191 THR A O 1
ATOM 1590 N N . HIS A 1 192 ? 5.844 6.880 11.787 1.00 95.62 192 HIS A N 1
ATOM 1591 C CA . HIS A 1 192 ? 5.669 8.289 11.412 1.00 95.62 192 HIS A CA 1
ATOM 1592 C C . HIS A 1 192 ? 6.376 8.652 10.102 1.00 95.62 192 HIS A C 1
ATOM 1594 O O . HIS A 1 192 ? 5.818 9.395 9.302 1.00 95.62 192 HIS A O 1
ATOM 1600 N N . MET A 1 193 ? 7.548 8.076 9.835 1.00 96.12 193 MET A N 1
ATOM 1601 C CA . MET A 1 193 ? 8.264 8.246 8.570 1.00 96.12 193 MET A CA 1
ATOM 1602 C C . MET A 1 193 ? 7.454 7.698 7.386 1.00 96.12 193 MET A C 1
ATOM 1604 O O . MET A 1 193 ? 7.313 8.378 6.376 1.00 96.12 193 MET A O 1
ATOM 1608 N N . HIS A 1 194 ? 6.834 6.521 7.514 1.00 97.25 194 HIS A N 1
ATOM 1609 C CA . HIS A 1 194 ? 5.976 6.010 6.437 1.00 97.25 194 HIS A CA 1
ATOM 1610 C C . HIS A 1 194 ? 4.639 6.744 6.325 1.00 97.25 194 HIS A C 1
ATOM 1612 O O . HIS A 1 194 ? 4.081 6.828 5.235 1.00 97.25 194 HIS A O 1
ATOM 1618 N N . LEU A 1 195 ? 4.117 7.307 7.418 1.00 97.19 195 LEU A N 1
ATOM 1619 C CA . LEU A 1 195 ? 3.004 8.248 7.318 1.00 97.19 195 LEU A CA 1
ATOM 1620 C C . LEU A 1 195 ? 3.433 9.489 6.528 1.00 97.19 195 LEU A C 1
ATOM 1622 O O . LEU A 1 195 ? 2.718 9.878 5.613 1.00 97.19 195 LEU A O 1
ATOM 1626 N N . LEU A 1 196 ? 4.606 10.064 6.797 1.00 97.38 196 LEU A N 1
ATOM 1627 C CA . LEU A 1 196 ? 5.132 11.200 6.035 1.00 97.38 196 LEU A CA 1
ATOM 1628 C C . LEU A 1 196 ? 5.200 10.887 4.525 1.00 97.38 196 LEU A C 1
ATOM 1630 O O . LEU A 1 196 ? 4.708 11.672 3.711 1.00 97.38 196 LEU A O 1
ATOM 1634 N N . GLU A 1 197 ? 5.731 9.720 4.145 1.00 97.25 197 GLU A N 1
ATOM 1635 C CA . GLU A 1 197 ? 5.747 9.235 2.751 1.00 97.25 197 GLU A CA 1
ATOM 1636 C C . GLU A 1 197 ? 4.331 9.127 2.151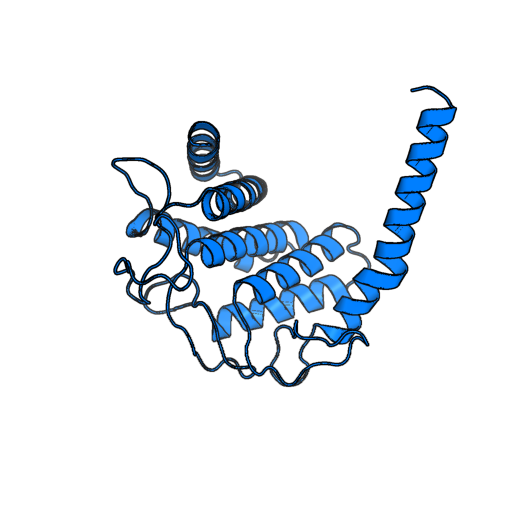 1.00 97.25 197 GLU A C 1
ATOM 1638 O O . GLU A 1 197 ? 4.069 9.588 1.030 1.00 97.25 197 GLU A O 1
ATOM 1643 N N . ALA A 1 198 ? 3.404 8.544 2.914 1.00 98.12 198 ALA A N 1
ATOM 1644 C CA . ALA A 1 198 ? 2.025 8.324 2.504 1.00 98.12 198 ALA A CA 1
ATOM 1645 C C . ALA A 1 198 ? 1.267 9.640 2.291 1.00 98.12 198 ALA A C 1
ATOM 1647 O O . ALA A 1 198 ? 0.695 9.850 1.221 1.00 98.12 198 ALA A O 1
ATOM 1648 N N . TRP A 1 199 ? 1.315 10.552 3.265 1.00 97.69 199 TRP A N 1
ATOM 1649 C CA . TRP A 1 199 ? 0.662 11.861 3.199 1.00 97.69 199 TRP A CA 1
ATOM 1650 C C . TRP A 1 199 ? 1.256 12.743 2.098 1.00 97.69 199 TRP A C 1
ATOM 1652 O O . TRP A 1 199 ? 0.511 13.461 1.434 1.00 97.69 199 TRP A O 1
ATOM 1662 N N . THR A 1 200 ? 2.563 12.639 1.828 1.00 98.19 200 THR A N 1
ATOM 1663 C CA . THR A 1 200 ? 3.200 13.338 0.697 1.00 98.19 200 THR A CA 1
ATOM 1664 C C . THR A 1 200 ? 2.576 12.921 -0.634 1.00 98.19 200 THR A C 1
ATOM 1666 O O . THR A 1 200 ? 2.183 13.762 -1.444 1.00 98.19 200 THR A O 1
ATOM 1669 N N . THR A 1 201 ? 2.437 11.614 -0.850 1.00 98.38 201 THR A N 1
ATOM 1670 C CA . THR A 1 201 ? 1.884 11.065 -2.100 1.00 98.38 201 THR A CA 1
ATOM 1671 C C . THR A 1 201 ? 0.381 11.300 -2.199 1.00 98.38 201 THR A C 1
ATOM 1673 O O . THR A 1 201 ? -0.130 11.641 -3.267 1.00 98.38 201 THR A O 1
ATOM 1676 N N . LEU A 1 202 ? -0.333 11.194 -1.076 1.00 98.38 202 LEU A N 1
ATOM 1677 C CA . LEU A 1 202 ? -1.754 11.503 -1.008 1.00 98.38 202 LEU A CA 1
ATOM 1678 C C . LEU A 1 202 ? -2.027 12.974 -1.337 1.00 98.38 202 LEU A C 1
ATOM 1680 O O . LEU A 1 202 ? -2.924 13.277 -2.125 1.00 98.38 202 LEU A O 1
ATOM 1684 N N . PHE A 1 203 ? -1.249 13.905 -0.782 1.00 98.38 203 PHE A N 1
ATOM 1685 C CA . PHE A 1 203 ? -1.379 15.317 -1.129 1.00 98.38 203 PHE A CA 1
ATOM 1686 C C . PHE A 1 203 ? -1.100 15.546 -2.620 1.00 98.38 203 PHE A C 1
ATOM 1688 O O . PHE A 1 203 ? -1.869 16.244 -3.279 1.00 98.38 203 PHE A O 1
ATOM 1695 N N . GLN A 1 204 ? -0.083 14.885 -3.186 1.00 97.75 204 GLN A N 1
ATOM 1696 C CA . GLN A 1 204 ? 0.223 14.983 -4.615 1.00 97.75 204 GLN A CA 1
ATOM 1697 C C . GLN A 1 204 ? -0.972 14.608 -5.508 1.00 97.75 204 GLN A C 1
ATOM 1699 O O . GLN A 1 204 ? -1.196 15.279 -6.514 1.00 97.75 204 GLN A O 1
ATOM 1704 N N . VAL A 1 205 ? -1.737 13.568 -5.166 1.00 98.06 205 VAL A N 1
ATOM 1705 C CA . VAL A 1 205 ? -2.890 13.135 -5.979 1.00 98.06 205 VAL A CA 1
ATOM 1706 C C . VAL A 1 205 ? -4.162 13.923 -5.716 1.00 98.06 205 VAL A C 1
ATOM 1708 O O . VAL A 1 205 ? -4.919 14.202 -6.637 1.00 98.06 205 VAL A O 1
ATOM 1711 N N . SER A 1 206 ? -4.401 14.276 -4.459 1.00 97.75 206 SER A N 1
ATOM 1712 C CA . SER A 1 206 ? -5.663 14.875 -4.024 1.00 97.75 206 SER A CA 1
ATOM 1713 C C . SER A 1 206 ? -5.687 16.393 -4.183 1.00 97.75 206 SER A C 1
ATOM 1715 O O . SER A 1 206 ? -6.755 16.958 -4.394 1.00 97.75 206 SER A O 1
ATOM 1717 N N . GLN A 1 207 ? -4.530 17.054 -4.044 1.00 97.06 207 GLN A N 1
ATOM 1718 C CA . GLN A 1 207 ? -4.390 18.514 -3.980 1.00 97.06 207 GLN A CA 1
ATOM 1719 C C . GLN A 1 207 ? -5.280 19.180 -2.907 1.00 97.06 207 GLN A C 1
ATOM 1721 O O . GLN A 1 207 ? -5.564 20.374 -2.977 1.00 97.06 207 GLN A O 1
ATOM 1726 N N . LEU A 1 208 ? -5.722 18.420 -1.897 1.00 97.56 208 LEU A N 1
ATOM 1727 C CA . LEU A 1 208 ? -6.574 18.926 -0.822 1.00 97.56 208 LEU A CA 1
ATOM 1728 C C . LEU A 1 208 ? -5.737 19.586 0.276 1.00 97.56 208 LEU A C 1
ATOM 1730 O O . LEU A 1 208 ? -4.784 18.993 0.788 1.00 97.56 208 LEU A O 1
ATOM 1734 N N . GLU A 1 209 ? -6.146 20.781 0.704 1.00 97.31 209 GLU A N 1
ATOM 1735 C CA . GLU A 1 209 ? -5.446 21.532 1.755 1.00 97.31 209 GLU A CA 1
ATOM 1736 C C . GLU A 1 209 ? -5.416 20.775 3.090 1.00 97.31 209 GLU A C 1
ATOM 1738 O O . GLU A 1 209 ? -4.415 20.818 3.797 1.00 97.31 209 GLU A O 1
ATOM 1743 N N . ALA A 1 210 ? -6.461 20.005 3.408 1.00 95.19 210 ALA A N 1
ATOM 1744 C CA . ALA A 1 210 ? -6.490 19.171 4.610 1.00 95.19 210 ALA A CA 1
ATOM 1745 C C . ALA A 1 210 ? -5.327 18.157 4.643 1.00 95.19 210 ALA A C 1
ATOM 1747 O O . ALA A 1 210 ? -4.683 17.975 5.676 1.00 95.19 210 ALA A O 1
ATOM 1748 N N . HIS A 1 211 ? -4.996 17.541 3.502 1.00 96.81 211 HIS A N 1
ATOM 1749 C CA . HIS A 1 211 ? -3.875 16.602 3.414 1.00 96.81 211 HIS A CA 1
ATOM 1750 C C . HIS A 1 211 ? -2.524 17.314 3.515 1.00 96.81 211 HIS A C 1
ATOM 1752 O O . HIS A 1 211 ? -1.601 16.787 4.135 1.00 96.81 211 HIS A O 1
ATOM 1758 N N . ARG A 1 212 ? -2.413 18.531 2.965 1.00 97.25 212 ARG A N 1
ATOM 1759 C CA . ARG A 1 212 ? -1.226 19.382 3.127 1.00 97.25 212 ARG A CA 1
ATOM 1760 C C . ARG A 1 212 ? -0.994 19.757 4.588 1.00 97.25 212 ARG A C 1
ATOM 1762 O O . ARG A 1 212 ? 0.135 19.673 5.062 1.00 97.25 212 ARG A O 1
ATOM 1769 N N . GLN A 1 213 ? -2.045 20.161 5.296 1.00 95.62 213 GLN A N 1
ATOM 1770 C CA . GLN A 1 213 ? -1.968 20.527 6.710 1.00 95.62 213 GLN A CA 1
ATOM 1771 C C . GLN A 1 213 ? -1.514 19.342 7.560 1.00 95.62 213 GLN A C 1
ATOM 1773 O O . GLN A 1 213 ? -0.580 19.483 8.344 1.00 95.62 213 GLN A O 1
ATOM 1778 N N . GLN A 1 214 ? -2.095 18.159 7.339 1.00 94.44 214 GLN A N 1
ATOM 1779 C CA . GLN A 1 214 ? -1.679 16.958 8.058 1.00 94.44 214 GLN A CA 1
ATOM 1780 C C . GLN A 1 214 ? -0.228 16.563 7.757 1.00 94.44 214 GLN A C 1
ATOM 1782 O O . GLN A 1 214 ? 0.506 16.154 8.660 1.00 94.44 214 GLN A O 1
ATOM 1787 N N . LEU A 1 215 ? 0.201 16.697 6.499 1.00 96.25 215 LEU A N 1
ATOM 1788 C CA . LEU A 1 215 ? 1.594 16.489 6.117 1.00 96.25 215 LEU A CA 1
ATOM 1789 C C . LEU A 1 215 ? 2.522 17.457 6.863 1.00 96.25 215 LEU A C 1
ATOM 1791 O O . LEU A 1 215 ? 3.536 17.021 7.399 1.00 96.25 215 LEU A O 1
ATOM 1795 N N . GLN A 1 216 ? 2.161 18.740 6.954 1.00 96.69 216 GLN A N 1
ATOM 1796 C CA . GLN A 1 216 ? 2.938 19.728 7.706 1.00 96.69 216 GLN A CA 1
ATOM 1797 C C . GLN A 1 216 ? 3.040 19.354 9.188 1.00 96.69 216 GLN A C 1
ATOM 1799 O O . GLN A 1 216 ? 4.127 19.401 9.750 1.00 96.69 216 GLN A O 1
ATOM 1804 N N . THR A 1 217 ? 1.949 18.887 9.800 1.00 94.12 217 THR A N 1
ATOM 1805 C CA . THR A 1 217 ? 1.974 18.412 11.190 1.00 94.12 217 THR A CA 1
ATOM 1806 C C . THR A 1 217 ? 2.959 17.259 11.398 1.00 94.12 217 THR A C 1
ATOM 1808 O O . THR A 1 217 ? 3.604 17.187 12.439 1.00 94.12 217 THR A O 1
ATOM 1811 N N . LEU A 1 218 ? 3.097 16.354 10.424 1.00 94.12 218 LEU A N 1
ATOM 1812 C CA . LEU A 1 218 ? 4.088 15.276 10.489 1.00 94.12 218 LEU A CA 1
ATOM 1813 C C . LEU A 1 218 ? 5.521 15.771 10.277 1.00 94.12 218 LEU A C 1
ATOM 1815 O O . LEU A 1 218 ? 6.423 15.240 10.915 1.00 94.12 218 LEU A O 1
ATOM 1819 N N . ILE A 1 219 ? 5.728 16.769 9.413 1.00 95.88 219 ILE A N 1
ATOM 1820 C CA . ILE A 1 219 ? 7.038 17.410 9.212 1.00 95.88 219 ILE A CA 1
ATOM 1821 C C . ILE A 1 219 ? 7.496 18.100 10.496 1.00 95.88 219 ILE A C 1
ATOM 1823 O O . ILE A 1 219 ? 8.646 17.952 10.879 1.00 95.88 219 ILE A O 1
ATOM 1827 N N . ASP A 1 220 ? 6.603 18.819 11.174 1.00 94.88 220 ASP A N 1
ATOM 1828 C CA . ASP A 1 220 ? 6.946 19.564 12.390 1.00 94.88 220 ASP A CA 1
ATOM 1829 C C . ASP A 1 220 ? 7.193 18.644 13.601 1.00 94.88 220 ASP A C 1
ATOM 1831 O O . ASP A 1 220 ? 7.792 19.061 14.593 1.00 94.88 220 ASP A O 1
ATOM 1835 N N . LEU A 1 221 ? 6.709 17.398 13.536 1.00 90.69 221 LEU A N 1
ATOM 1836 C CA . LEU A 1 221 ? 6.849 16.400 14.596 1.00 90.69 221 LEU A CA 1
ATOM 1837 C C . LEU A 1 221 ? 8.183 15.632 14.542 1.00 90.69 221 LEU A C 1
ATOM 1839 O O . LEU A 1 221 ? 8.634 15.161 15.589 1.00 90.69 221 LEU A O 1
ATOM 1843 N N . ILE A 1 222 ? 8.756 15.437 13.347 1.00 86.31 222 ILE A N 1
ATOM 1844 C CA . ILE A 1 222 ? 9.939 14.588 13.089 1.00 86.31 222 ILE A CA 1
ATOM 1845 C C . ILE A 1 222 ? 11.203 15.445 13.011 1.00 86.31 222 ILE A C 1
ATOM 1847 O O . ILE A 1 222 ? 12.193 15.060 13.677 1.00 86.31 222 ILE A O 1
#

Sequence (222 aa):
MNTDERTRLETLQRKIHVHLENEYIPFWLKRAPDPVHGGYLTNFDEHGRAMNNPQKLIVSQMRLLWWFARLYRRDPSVEIYRQRAEAGLDFVLRHFWDEQNGGWFWTTERDGTLLISDKITYGQSFAIYALAEYTLSTGDPRGLDYANRTCDVLQAHVWDAINGGYLDRYTAGWVLSFEKPFPGSNKTLNTHMHLLEAWTTLFQVSQLEAHRQQLQTLIDLI

Secondary structure (DSSP, 8-state):
--HHHHHHHHHHHHHHHHHIIIIIHHHHHHHSB-TTTSSB---B-TTSPBPS--EEEHHHHHHHHHHHHHHHHH-TT-THHHHHHHHHHHHHHHHTB-TTT-SB-SEEETT--EEE--EEHHHHHHHHHHHHHHHHHH--HHHHHHHHHHHHHHHHHTB-TTT-SB--EE-TT--B----SSSS-SS-HHHHHHHHHHHHHHHHHH--HHHHHHHHHHHHH-